Protein AF-A0A6J4JK05-F1 (afdb_monomer_lite)

Secondary structure (DSSP, 8-state):
------------------HHHHHHTTT------STT--------B-HHHHHHHHHHHHHHHHHHHHHHHHHHHGGGHHHHHHHHHHHIIIIIHHHHHHHHHH-TTS-HHHHHHHTTS-HHHHHHHHHHHHHHHHHHHHHHHHHHHHHHHHHHHS-TTS-GGGTT-HHHHHHHHHHHHHHHHHH-HHHHHHHHHHHHHHHHHHHHHHHHHHHHHHHH-THHHHHHHHHHHHH-S-HHHHHHHHHHHHHHHHGGGTTHHHHHHTGGGB----

Radius of gyration: 25.94 Å; chains: 1; bounding box: 71×39×97 Å

Sequence (270 aa):
MAQSNVSPQGALRRRAVSPFKRWLLEGHIQEPEGPFEKETTHHSHSWWQVMCLTGVDYFSTLGYQPGIAALAAGALSPVATLVLVLLTLFGALPMYKRVARASPHGDGSISMLEHLLKWWQGKLFVLCLIGFAATGFIITITLSAADATAHIVENPFAPHFLHGKEVAVTLVLVALLGAVFLKGFGEAIGIAVVLVALYIGLNLVVVGVGFAEIAQNPSVLSDWKSALFRSHANPFLMIGAALLVFPRLALGLSGFETGVVVMPLVKGGP

Foldseek 3Di:
DDDDDDDDDDDPPPPPDPPVNCLVCVPDPPDDPDDDDPPDDPPQDAPVLLCLLLCLLVLVLVVCLLVLLCVLPNLLSVVLVVLVVCCCVVPVVVVLVVQCVVCVQLPAPLVVVLVVDDDVVSVVVSVVVVVVVVVLVVCSLQVVLLVVLCCQQPDPPHDVVSHPVSVVSSVVVSVVLVVQVSVDPVSSSVVSNVVSVVSVVVVVVVVVVVVVVCVVPVVVVVVSVVVVCVVPVDPVVSVVSSVVSVVSSCVSVSSPRVSSNCVNSHDDDD

Organism: NCBI:txid157466

pLDDT: mean 71.78, std 17.13, range [32.47, 95.31]

Structure (mmCIF, N/CA/C/O backbone):
data_AF-A0A6J4JK05-F1
#
_entry.id   AF-A0A6J4JK05-F1
#
loop_
_atom_site.group_PDB
_atom_site.id
_atom_site.type_symbol
_atom_site.label_atom_id
_atom_site.label_alt_id
_atom_site.label_comp_id
_atom_site.label_asym_id
_atom_site.label_entity_id
_atom_site.label_seq_id
_atom_site.pdbx_PDB_ins_code
_atom_site.Cartn_x
_atom_site.Cartn_y
_atom_site.Cartn_z
_atom_site.occupancy
_atom_site.B_iso_or_equiv
_atom_site.auth_seq_id
_atom_site.auth_comp_id
_atom_site.auth_asym_id
_atom_site.auth_atom_id
_atom_site.pdbx_PDB_model_num
ATOM 1 N N . MET A 1 1 ? -41.632 -0.799 73.631 1.00 40.50 1 MET A N 1
ATOM 2 C CA . MET A 1 1 ? -41.109 -1.852 72.732 1.00 40.50 1 MET A CA 1
ATOM 3 C C . MET A 1 1 ? -41.816 -1.681 71.397 1.00 40.50 1 MET A C 1
ATOM 5 O O . MET A 1 1 ? -43.015 -1.875 71.337 1.00 40.50 1 MET A O 1
ATOM 9 N N . ALA A 1 2 ? -41.222 -0.889 70.509 1.00 36.97 2 ALA A N 1
ATOM 10 C CA . ALA A 1 2 ? -40.407 -1.350 69.378 1.00 36.97 2 ALA A CA 1
ATOM 11 C C . ALA A 1 2 ? -41.276 -1.844 68.204 1.00 36.97 2 ALA A C 1
ATOM 13 O O . ALA A 1 2 ? -41.868 -2.915 68.238 1.00 36.97 2 ALA A O 1
ATOM 14 N N . GLN A 1 3 ? -41.344 -0.964 67.204 1.00 33.53 3 GLN A N 1
ATOM 15 C CA . GLN A 1 3 ? -41.976 -1.084 65.895 1.00 33.53 3 GLN A CA 1
ATOM 16 C C . GLN A 1 3 ? -41.366 -2.236 65.080 1.00 33.53 3 GLN A C 1
ATOM 18 O O . GLN A 1 3 ? -40.165 -2.476 65.167 1.00 33.53 3 GLN A O 1
ATOM 23 N N . SER A 1 4 ? -42.140 -2.846 64.180 1.00 35.09 4 SER A N 1
ATOM 24 C CA . SER A 1 4 ? -41.570 -3.309 62.909 1.00 35.09 4 SER A CA 1
ATOM 25 C C . SER A 1 4 ? -42.547 -3.043 61.766 1.00 35.09 4 SER A C 1
ATOM 27 O O . SER A 1 4 ? -43.575 -3.690 61.597 1.00 35.09 4 SER A O 1
ATOM 29 N N . ASN A 1 5 ? -42.206 -1.985 61.033 1.00 34.50 5 ASN A N 1
ATOM 30 C CA . ASN A 1 5 ? -42.750 -1.607 59.742 1.00 34.50 5 ASN A CA 1
ATOM 31 C C . ASN A 1 5 ? -42.404 -2.683 58.708 1.00 34.50 5 ASN A C 1
ATOM 33 O O . ASN A 1 5 ? -41.240 -3.062 58.590 1.00 34.50 5 ASN A O 1
ATOM 37 N N . VAL A 1 6 ? -43.377 -3.087 57.896 1.00 40.53 6 VAL A N 1
ATOM 38 C CA . VAL A 1 6 ? -43.109 -3.733 56.608 1.00 40.53 6 VAL A CA 1
ATOM 39 C C . VAL A 1 6 ? -43.648 -2.806 55.525 1.00 40.53 6 VAL A C 1
ATOM 41 O O . VAL A 1 6 ? -44.850 -2.727 55.288 1.00 40.53 6 VAL A O 1
ATOM 44 N N . SER A 1 7 ? -42.741 -2.051 54.915 1.00 39.44 7 SER A N 1
ATOM 45 C CA . SER A 1 7 ? -42.953 -1.262 53.700 1.00 39.44 7 SER A CA 1
ATOM 46 C C . SER A 1 7 ? -42.201 -1.918 52.521 1.00 39.44 7 SER A C 1
ATOM 48 O O . SER A 1 7 ? -41.368 -2.801 52.731 1.00 39.44 7 SER A O 1
ATOM 50 N N . PRO A 1 8 ? -42.583 -1.605 51.270 1.00 44.94 8 PRO A N 1
ATOM 51 C CA . PRO A 1 8 ? -42.754 -2.599 50.213 1.00 44.94 8 PRO A CA 1
ATOM 52 C C . PRO A 1 8 ? -41.489 -2.879 49.397 1.00 44.94 8 PRO A C 1
ATOM 54 O O . PRO A 1 8 ? -40.596 -2.043 49.270 1.00 44.94 8 PRO A O 1
ATOM 57 N N . GLN A 1 9 ? -41.462 -4.066 48.787 1.00 37.94 9 GLN A N 1
ATOM 58 C CA . GLN A 1 9 ? -40.442 -4.508 47.840 1.00 37.94 9 GLN A CA 1
ATOM 59 C C . GLN A 1 9 ? -40.276 -3.488 46.702 1.00 37.94 9 GLN A C 1
ATOM 61 O O . GLN A 1 9 ? -41.155 -3.314 45.857 1.00 37.94 9 GLN A O 1
ATOM 66 N N . GLY A 1 10 ? -39.124 -2.816 46.683 1.00 32.81 10 GLY A N 1
ATOM 67 C CA . GLY A 1 10 ? -38.696 -1.965 45.583 1.00 32.81 10 GLY A CA 1
ATOM 68 C C . GLY A 1 10 ? -38.418 -2.811 44.347 1.00 32.81 10 GLY A C 1
ATOM 69 O O . GLY A 1 10 ? -37.348 -3.401 44.213 1.00 32.81 10 GLY A O 1
ATOM 70 N N . ALA A 1 11 ? -39.377 -2.861 43.426 1.00 37.28 11 ALA A N 1
ATOM 71 C CA . ALA A 1 11 ? -39.135 -3.329 42.073 1.00 37.28 11 ALA A CA 1
ATOM 72 C C . ALA A 1 11 ? -38.073 -2.421 41.431 1.00 37.28 11 ALA A C 1
ATOM 74 O O . ALA A 1 11 ? -38.344 -1.265 41.095 1.00 37.28 11 ALA A O 1
ATOM 75 N N . LEU A 1 12 ? -36.853 -2.939 41.271 1.00 40.91 12 LEU A N 1
ATOM 76 C CA . LEU A 1 12 ? -35.809 -2.317 40.465 1.00 40.91 12 LEU A CA 1
ATOM 77 C C . LEU A 1 12 ? -36.338 -2.173 39.032 1.00 40.91 12 LEU A C 1
ATOM 79 O O . LEU A 1 12 ? -36.293 -3.106 38.230 1.00 40.91 12 LEU A O 1
ATOM 83 N N . ARG A 1 13 ? -36.858 -0.985 38.704 1.00 39.09 13 ARG A N 1
ATOM 84 C CA . ARG A 1 13 ? -37.106 -0.553 37.328 1.00 39.09 13 ARG A CA 1
ATOM 85 C C . ARG A 1 13 ? -35.768 -0.588 36.590 1.00 39.09 13 ARG A C 1
ATOM 87 O O . ARG A 1 13 ? -35.019 0.387 36.610 1.00 39.09 13 ARG A O 1
ATOM 94 N N . ARG A 1 14 ? -35.470 -1.700 35.912 1.00 46.44 14 ARG A N 1
ATOM 95 C CA . ARG A 1 14 ? -34.455 -1.733 34.855 1.00 46.44 14 ARG A CA 1
ATOM 96 C C . ARG A 1 14 ? -34.872 -0.677 33.832 1.00 46.44 14 ARG A C 1
ATOM 98 O O . ARG A 1 14 ? -35.877 -0.847 33.147 1.00 46.44 14 ARG A O 1
ATOM 105 N N . ARG A 1 15 ? -34.155 0.451 33.785 1.00 51.19 15 ARG A N 1
ATOM 106 C CA . ARG A 1 15 ? -34.323 1.469 32.741 1.00 51.19 15 ARG A CA 1
ATOM 107 C C . ARG A 1 15 ? -34.171 0.751 31.402 1.00 51.19 15 ARG A C 1
ATOM 109 O O . ARG A 1 15 ? -33.087 0.267 31.092 1.00 51.19 15 ARG A O 1
ATOM 116 N N . ALA A 1 16 ? -35.261 0.646 30.645 1.00 51.84 16 ALA A N 1
ATOM 117 C CA . ALA A 1 16 ? -35.219 0.133 29.287 1.00 51.84 16 ALA A CA 1
ATOM 118 C C . ALA A 1 16 ? -34.338 1.082 28.466 1.00 51.84 16 ALA A C 1
ATOM 120 O O . ALA A 1 16 ? -34.720 2.215 28.174 1.00 51.84 16 ALA A O 1
ATOM 121 N N . VAL A 1 17 ? -33.114 0.647 28.182 1.00 60.25 17 VAL A N 1
ATOM 122 C CA . VAL A 1 17 ? -32.210 1.338 27.265 1.00 60.25 17 VAL A CA 1
ATOM 123 C C . VAL A 1 17 ? -32.889 1.326 25.895 1.00 60.25 17 VAL A C 1
ATOM 125 O O . VAL A 1 17 ? -33.390 0.282 25.474 1.00 60.25 17 VAL A O 1
ATOM 128 N N . SER A 1 18 ? -32.981 2.484 25.231 1.00 67.19 18 SER A N 1
ATOM 129 C CA . SER A 1 18 ? -33.636 2.567 23.920 1.00 67.19 18 SER A CA 1
ATOM 130 C C . SER A 1 18 ? -32.958 1.604 22.937 1.00 67.19 18 SER A C 1
ATOM 132 O O . SER A 1 18 ? -31.742 1.442 23.020 1.00 67.19 18 SER A O 1
ATOM 134 N N . PRO A 1 19 ? -33.693 0.977 22.000 1.00 68.75 19 PRO A N 1
ATOM 135 C CA . PRO A 1 19 ? -33.105 0.036 21.047 1.00 68.75 19 PRO A CA 1
ATOM 136 C C . PRO A 1 19 ? -31.944 0.657 20.264 1.00 68.75 19 PRO A C 1
ATOM 138 O O . PRO A 1 19 ? -30.948 -0.009 20.033 1.00 68.75 19 PRO A O 1
ATOM 141 N N . PHE A 1 20 ? -32.016 1.962 19.980 1.00 64.88 20 PHE A N 1
ATOM 142 C CA . PHE A 1 20 ? -30.919 2.729 19.391 1.00 64.88 20 PHE A CA 1
ATOM 143 C C . PHE A 1 20 ? -29.694 2.849 20.307 1.00 64.88 20 PHE A C 1
ATOM 145 O O . PHE A 1 20 ? -28.580 2.640 19.850 1.00 64.88 20 PHE A O 1
ATOM 152 N N . LYS A 1 21 ? -29.869 3.145 21.606 1.00 61.31 21 LYS A N 1
ATOM 153 C CA . LYS A 1 21 ? -28.744 3.140 22.555 1.00 61.31 21 LYS A CA 1
ATOM 154 C C . LYS A 1 21 ? -28.190 1.739 22.746 1.00 61.31 21 LYS A C 1
ATOM 156 O O . LYS A 1 21 ? -26.989 1.602 22.869 1.00 61.31 21 LYS A O 1
ATOM 161 N N . ARG A 1 22 ? -29.047 0.719 22.778 1.00 64.38 22 ARG A N 1
ATOM 162 C CA . ARG A 1 22 ? -28.637 -0.673 22.948 1.00 64.38 22 ARG A CA 1
ATOM 163 C C . ARG A 1 22 ? -27.788 -1.131 21.769 1.00 64.38 22 ARG A C 1
ATOM 165 O O . ARG A 1 22 ? -26.698 -1.603 22.017 1.00 64.38 22 ARG A O 1
ATOM 172 N N . TRP A 1 23 ? -28.240 -0.847 20.549 1.00 67.00 23 TRP A N 1
ATOM 173 C CA . TRP A 1 23 ? -27.519 -1.074 19.297 1.00 67.00 23 TRP A CA 1
ATOM 174 C C . TRP A 1 23 ? -26.218 -0.258 19.201 1.00 67.00 23 TRP A C 1
ATOM 176 O O . TRP A 1 23 ? -25.178 -0.803 18.855 1.00 67.00 23 TRP A O 1
ATOM 186 N N . LEU A 1 24 ? -26.235 1.024 19.590 1.00 58.06 24 LEU A N 1
ATOM 187 C CA . LEU A 1 24 ? -25.037 1.878 19.614 1.00 58.06 24 LEU A CA 1
ATOM 188 C C . LEU A 1 24 ? -24.012 1.418 20.671 1.00 58.06 24 LEU A C 1
ATOM 190 O O . LEU A 1 24 ? -22.813 1.585 20.483 1.00 58.06 24 LEU A O 1
ATOM 194 N N . LEU A 1 25 ? -24.481 0.844 21.783 1.00 57.12 25 LEU A N 1
ATOM 195 C CA . LEU A 1 25 ? -23.656 0.275 22.854 1.00 57.12 25 LEU A CA 1
ATOM 196 C C . LEU A 1 25 ? -23.289 -1.200 22.621 1.00 57.12 25 LEU A C 1
ATOM 198 O O . LEU A 1 25 ? -22.497 -1.736 23.389 1.00 57.12 25 LEU A O 1
ATOM 202 N N . GLU A 1 26 ? -23.781 -1.844 21.556 1.00 48.28 26 GLU A N 1
ATOM 203 C CA . GLU A 1 26 ? -23.583 -3.276 21.252 1.00 48.28 26 GLU A CA 1
ATOM 204 C C . GLU A 1 26 ? -22.213 -3.595 20.618 1.00 48.28 26 GLU A C 1
ATOM 206 O O . GLU A 1 26 ? -22.026 -4.618 19.966 1.00 48.28 26 GLU A O 1
ATOM 211 N N . GLY A 1 27 ? -21.236 -2.714 20.833 1.00 46.84 27 GLY A N 1
ATOM 212 C CA . GLY A 1 27 ? -19.839 -2.868 20.421 1.00 46.84 27 GLY A CA 1
ATOM 213 C C . GLY A 1 27 ? -18.866 -2.008 21.233 1.00 46.84 27 GLY A C 1
ATOM 214 O O . GLY A 1 27 ? -17.692 -1.918 20.882 1.00 46.84 27 GLY A O 1
ATOM 215 N N . HIS A 1 28 ? -19.335 -1.362 22.310 1.00 39.09 28 HIS A N 1
ATOM 216 C CA . HIS A 1 28 ? -18.459 -0.634 23.219 1.00 39.09 28 HIS A CA 1
ATOM 217 C C . HIS A 1 28 ? -17.729 -1.629 24.123 1.00 39.09 28 HIS A C 1
ATOM 219 O O . HIS A 1 28 ? -18.355 -2.419 24.828 1.00 39.09 28 HIS A O 1
ATOM 225 N N . ILE A 1 29 ? -16.398 -1.562 24.097 1.00 40.03 29 ILE A N 1
ATOM 226 C CA . ILE A 1 29 ? -15.507 -2.210 25.057 1.00 40.03 29 ILE A CA 1
ATOM 227 C C . ILE A 1 29 ? -15.938 -1.721 26.446 1.00 40.03 29 ILE A C 1
ATOM 229 O O . ILE A 1 29 ? -15.732 -0.556 26.782 1.00 40.03 29 ILE A O 1
ATOM 233 N N . GLN A 1 30 ? -16.611 -2.573 27.221 1.00 35.53 30 GLN A N 1
ATOM 234 C CA . GLN A 1 30 ? -16.739 -2.344 28.654 1.00 35.53 30 GLN A CA 1
ATOM 235 C C . GLN A 1 30 ? -15.344 -2.563 29.230 1.00 35.53 30 GLN A C 1
ATOM 237 O O . GLN A 1 30 ? -14.860 -3.693 29.271 1.00 35.53 30 GLN A O 1
ATOM 242 N N . GLU A 1 31 ? -14.668 -1.471 29.589 1.00 36.94 31 GLU A N 1
ATOM 243 C CA . GLU A 1 31 ? -13.493 -1.549 30.452 1.00 36.94 31 GLU A CA 1
ATOM 244 C C . GLU A 1 31 ? -13.896 -2.328 31.715 1.00 36.94 31 GLU A C 1
ATOM 246 O O . GLU A 1 31 ? -14.978 -2.069 32.253 1.00 36.94 31 GLU A O 1
ATOM 251 N N . PRO A 1 32 ? -13.096 -3.307 32.175 1.00 37.91 32 PRO A N 1
ATOM 252 C CA . PRO A 1 32 ? -13.458 -4.091 33.342 1.00 37.91 32 PRO A CA 1
ATOM 253 C C . PRO A 1 32 ? -13.477 -3.189 34.581 1.00 37.91 32 PRO A C 1
ATOM 255 O O . PRO A 1 32 ? -12.442 -2.888 35.177 1.00 37.91 32 PRO A O 1
ATOM 258 N N . GLU A 1 33 ? -14.671 -2.760 34.989 1.00 36.03 33 GLU A N 1
ATOM 259 C CA . GLU A 1 33 ? -14.907 -2.131 36.283 1.00 36.03 33 GLU A CA 1
ATOM 260 C C . GLU A 1 33 ? -14.891 -3.208 37.381 1.00 36.03 33 GLU A C 1
ATOM 262 O O . GLU A 1 33 ? -15.911 -3.648 37.902 1.00 36.03 33 GLU A O 1
ATOM 267 N N . GLY A 1 34 ? -13.684 -3.600 37.791 1.00 35.56 34 GLY A N 1
ATOM 268 C CA . GLY A 1 34 ? -13.430 -4.086 39.144 1.00 35.56 34 GLY A CA 1
ATOM 269 C C . GLY A 1 34 ? -13.064 -5.569 39.315 1.00 35.56 34 GLY A C 1
ATOM 270 O O . GLY A 1 34 ? -13.212 -6.388 38.412 1.00 35.56 34 GLY A O 1
ATOM 271 N N . PRO A 1 35 ? -12.562 -5.942 40.510 1.00 39.66 35 PRO A N 1
ATOM 272 C CA . PRO A 1 35 ? -11.780 -7.169 40.718 1.00 39.66 35 PRO A CA 1
ATOM 273 C C . PRO A 1 35 ? -12.575 -8.488 40.724 1.00 39.66 35 PRO A C 1
ATOM 275 O O . PRO A 1 35 ? -12.003 -9.527 41.044 1.00 39.66 35 PRO A O 1
ATOM 278 N N . PHE A 1 36 ? -13.884 -8.469 40.447 1.00 36.62 36 PHE A N 1
ATOM 279 C CA . PHE A 1 36 ? -14.776 -9.615 40.686 1.00 36.62 36 PHE A CA 1
ATOM 280 C C . PHE A 1 36 ? -15.760 -9.940 39.554 1.00 36.62 36 PHE A C 1
ATOM 282 O O . PHE A 1 36 ? -16.613 -10.813 39.736 1.00 36.62 36 PHE A O 1
ATOM 289 N N . GLU A 1 37 ? -15.657 -9.309 38.386 1.00 32.47 37 GLU A N 1
ATOM 290 C CA . GLU A 1 37 ? -16.525 -9.658 37.260 1.00 32.47 37 GLU A CA 1
ATOM 291 C C . GLU A 1 37 ? -15.878 -10.773 36.426 1.00 32.47 37 GLU A C 1
ATOM 293 O O . GLU A 1 37 ? -14.767 -10.644 35.918 1.00 32.47 37 GLU A O 1
ATOM 298 N N . LYS A 1 38 ? -16.550 -11.930 36.358 1.00 34.88 38 LYS A N 1
ATOM 299 C CA . LYS A 1 38 ? -16.119 -13.067 35.536 1.00 34.88 38 LYS A CA 1
ATOM 300 C C . LYS A 1 38 ? -16.038 -12.607 34.086 1.00 34.88 38 LYS A C 1
ATOM 302 O O . LYS A 1 38 ? -17.051 -12.147 33.569 1.00 34.88 38 LYS A O 1
ATOM 307 N N . GLU A 1 39 ? -14.878 -12.806 33.458 1.00 35.75 39 GLU A N 1
ATOM 308 C CA . GLU A 1 39 ? -14.636 -12.636 32.022 1.00 35.75 39 GLU A CA 1
ATOM 309 C C . GLU A 1 39 ? -15.821 -13.186 31.217 1.00 35.75 39 GLU A C 1
ATOM 311 O O . GLU A 1 39 ? -15.963 -14.394 30.998 1.00 35.75 39 GLU A O 1
ATOM 316 N N . THR A 1 40 ? -16.733 -12.304 30.807 1.00 32.53 40 THR A N 1
ATOM 317 C CA . THR A 1 40 ? -17.767 -12.672 29.853 1.00 32.53 40 THR A CA 1
ATOM 318 C C . THR A 1 40 ? -17.049 -12.966 28.558 1.00 32.53 40 THR A C 1
ATOM 320 O O . THR A 1 40 ? -16.315 -12.132 28.037 1.00 32.53 40 THR A O 1
ATOM 323 N N . THR A 1 41 ? -17.236 -14.190 28.089 1.00 35.62 41 THR A N 1
ATOM 324 C CA . THR A 1 41 ? -16.616 -14.775 26.911 1.00 35.62 41 THR A CA 1
ATOM 325 C C . THR A 1 41 ? -16.774 -13.812 25.738 1.00 35.62 41 THR A C 1
ATOM 327 O O . THR A 1 41 ? -17.842 -13.735 25.131 1.00 35.62 41 THR A O 1
ATOM 330 N N . HIS A 1 42 ? -15.728 -13.033 25.451 1.00 40.84 42 HIS A N 1
ATOM 331 C CA . HIS A 1 42 ? -15.688 -12.192 24.267 1.00 40.84 42 HIS A CA 1
ATOM 332 C C . HIS A 1 42 ? -15.986 -13.081 23.057 1.00 40.84 42 HIS A C 1
ATOM 334 O O . HIS A 1 42 ? -15.488 -14.208 22.970 1.00 40.84 42 HIS A O 1
ATOM 340 N N . HIS A 1 43 ? -16.801 -12.598 22.120 1.00 43.25 43 HIS A N 1
ATOM 341 C CA . HIS A 1 43 ? -16.935 -13.230 20.814 1.00 43.25 43 HIS A CA 1
ATOM 342 C C . HIS A 1 43 ? -15.580 -13.133 20.102 1.00 43.25 43 HIS A C 1
ATOM 344 O O . HIS A 1 43 ? -15.308 -12.193 19.362 1.00 43.25 43 HIS A O 1
ATOM 350 N N . SER A 1 44 ? -14.687 -14.080 20.384 1.00 49.06 44 SER A N 1
ATOM 351 C CA . SER A 1 44 ? -13.379 -14.149 19.754 1.00 49.06 44 SER A CA 1
ATOM 352 C C . SER A 1 44 ? -13.579 -14.475 18.282 1.00 49.06 44 SER A C 1
ATOM 354 O O . SER A 1 44 ? -14.052 -15.564 17.936 1.00 49.06 44 SER A O 1
ATOM 356 N N . HIS A 1 45 ? -13.219 -13.535 17.417 1.00 56.12 45 HIS A N 1
ATOM 357 C CA . HIS A 1 45 ? -13.220 -13.763 15.983 1.00 56.12 45 HIS A CA 1
ATOM 358 C C . HIS A 1 45 ? -12.007 -14.615 15.599 1.00 56.12 45 HIS A C 1
ATOM 360 O O . HIS A 1 45 ? -10.957 -14.611 16.249 1.00 56.12 45 HIS A O 1
ATOM 366 N N . SER A 1 46 ? -12.168 -15.414 14.550 1.00 63.41 46 SER A N 1
ATOM 367 C CA . SER A 1 46 ? -11.075 -16.241 14.043 1.00 63.41 46 SER A CA 1
ATOM 368 C C . SER A 1 46 ? -9.954 -15.370 13.463 1.00 63.41 46 SER A C 1
ATOM 370 O O . SER A 1 46 ? -10.216 -14.324 12.868 1.00 63.41 46 SER A O 1
ATOM 372 N N . TRP A 1 47 ? -8.696 -15.797 13.617 1.00 65.81 47 TRP A N 1
ATOM 373 C CA . TRP A 1 47 ? -7.522 -15.021 13.189 1.00 65.81 47 TRP A CA 1
ATOM 374 C C . TRP A 1 47 ? -7.596 -14.583 11.721 1.00 65.81 47 TRP A C 1
ATOM 376 O O . TRP A 1 47 ? -7.281 -13.441 11.408 1.00 65.81 47 TRP A O 1
ATOM 386 N N . TRP A 1 48 ? -8.080 -15.449 10.827 1.00 63.75 48 TRP A N 1
ATOM 387 C CA . TRP A 1 48 ? -8.220 -15.115 9.409 1.00 63.75 48 TRP A CA 1
ATOM 388 C C . TRP A 1 48 ? -9.271 -14.028 9.152 1.00 63.75 48 TRP A C 1
ATOM 390 O O . TRP A 1 48 ? -9.082 -13.220 8.255 1.00 63.75 48 TRP A O 1
ATOM 400 N N . GLN A 1 49 ? -10.348 -13.951 9.943 1.00 62.97 49 GLN A N 1
ATOM 401 C CA . GLN A 1 49 ? -11.347 -12.881 9.824 1.00 62.97 49 GLN A CA 1
ATOM 402 C C . GLN A 1 49 ? -10.771 -11.532 10.251 1.00 62.97 49 GLN A C 1
ATOM 404 O O . GLN A 1 49 ? -10.966 -10.537 9.555 1.00 62.97 49 GLN A O 1
ATOM 409 N N . VAL A 1 50 ? -10.027 -11.514 11.361 1.00 64.75 50 VAL A N 1
ATOM 410 C CA . VAL A 1 50 ? -9.343 -10.305 11.837 1.00 64.75 50 VAL A CA 1
ATOM 411 C C . VAL A 1 50 ? -8.282 -9.881 10.825 1.00 64.75 50 VAL A C 1
ATOM 413 O O . VAL A 1 50 ? -8.260 -8.721 10.437 1.00 64.75 50 VAL A O 1
ATOM 416 N N . MET A 1 51 ? -7.487 -10.823 10.312 1.00 68.06 51 MET A N 1
ATOM 417 C CA . MET A 1 51 ? -6.498 -10.572 9.262 1.00 68.06 51 MET A CA 1
ATOM 418 C C . MET A 1 51 ? -7.108 -10.134 7.935 1.00 68.06 51 MET A C 1
ATOM 420 O O . MET A 1 51 ? -6.472 -9.375 7.223 1.00 68.06 51 MET A O 1
ATOM 424 N N . CYS A 1 52 ? -8.302 -10.591 7.557 1.00 65.19 52 CYS A N 1
ATOM 425 C CA . CYS A 1 52 ? -8.971 -10.077 6.364 1.00 65.19 52 CYS A CA 1
ATOM 426 C C . CYS A 1 52 ? -9.449 -8.644 6.586 1.00 65.19 52 CYS A C 1
ATOM 428 O O . CYS A 1 52 ? -9.261 -7.821 5.702 1.00 65.19 52 CYS A O 1
ATOM 430 N N . LEU A 1 53 ? -10.016 -8.327 7.754 1.00 67.00 53 LEU A N 1
ATOM 431 C CA . LEU A 1 53 ? -10.472 -6.973 8.068 1.00 67.00 53 LEU A CA 1
ATOM 432 C C . LEU A 1 53 ? -9.303 -5.979 8.135 1.00 67.00 53 LEU A C 1
ATOM 434 O O . LEU A 1 53 ? -9.361 -4.916 7.528 1.00 67.00 53 LEU A O 1
ATOM 438 N N . THR A 1 54 ? -8.230 -6.334 8.837 1.00 64.31 54 THR A N 1
ATOM 439 C CA . THR A 1 54 ? -7.027 -5.497 8.978 1.00 64.31 54 THR A CA 1
ATOM 440 C C . THR A 1 54 ? -6.159 -5.552 7.729 1.00 64.31 54 THR A C 1
ATOM 442 O O . THR A 1 54 ? -5.492 -4.586 7.372 1.00 64.31 54 THR A O 1
ATOM 445 N N . GLY A 1 55 ? -6.221 -6.671 7.018 1.00 64.38 55 GLY A N 1
ATOM 446 C CA . GLY A 1 55 ? -5.564 -6.885 5.745 1.00 64.38 55 GLY A CA 1
ATOM 447 C C . GLY A 1 55 ? -6.180 -6.087 4.610 1.00 64.38 55 GLY A C 1
ATOM 448 O O . GLY A 1 55 ? -5.462 -5.859 3.655 1.00 64.38 55 GLY A O 1
ATOM 449 N N . VAL A 1 56 ? -7.431 -5.604 4.679 1.00 71.06 56 VAL A N 1
ATOM 450 C CA . VAL A 1 56 ? -7.963 -4.681 3.649 1.00 71.06 56 VAL A CA 1
ATOM 451 C C . VAL A 1 56 ? -7.027 -3.484 3.473 1.00 71.06 56 VAL A C 1
ATOM 453 O O . VAL A 1 56 ? -6.654 -3.163 2.347 1.00 71.06 56 VAL A O 1
ATOM 456 N N . ASP A 1 57 ? -6.614 -2.870 4.583 1.00 71.88 57 ASP A N 1
ATOM 457 C CA . ASP A 1 57 ? -5.730 -1.700 4.581 1.00 71.88 57 ASP A CA 1
ATOM 458 C C . ASP A 1 57 ? -4.308 -2.051 4.121 1.00 71.88 57 ASP A C 1
ATOM 460 O O . ASP A 1 57 ? -3.637 -1.263 3.467 1.00 71.88 57 ASP A O 1
ATOM 464 N N . TYR A 1 58 ? -3.851 -3.272 4.400 1.00 70.56 58 TYR A N 1
ATOM 465 C CA . TYR A 1 58 ? -2.530 -3.719 3.971 1.00 70.56 58 TYR A CA 1
ATOM 466 C C . TYR A 1 58 ? -2.495 -4.171 2.505 1.00 70.56 58 TYR A C 1
ATOM 468 O O . TYR A 1 58 ? -1.569 -3.850 1.770 1.00 70.56 58 TYR A O 1
ATOM 476 N N . PHE A 1 59 ? -3.493 -4.920 2.045 1.00 73.44 59 PHE A N 1
ATOM 477 C CA . PHE A 1 59 ? -3.559 -5.439 0.682 1.00 73.44 59 PHE A CA 1
ATOM 478 C C . PHE A 1 59 ? -3.879 -4.333 -0.324 1.00 73.44 59 PHE A C 1
ATOM 480 O O . PHE A 1 59 ? -3.398 -4.407 -1.455 1.00 73.44 59 PHE A O 1
ATOM 487 N N . SER A 1 60 ? -4.609 -3.286 0.071 1.00 70.88 60 SER A N 1
ATOM 488 C CA . SER A 1 60 ? -4.845 -2.115 -0.785 1.00 70.88 60 SER A CA 1
ATOM 489 C C . SER A 1 60 ? -3.534 -1.456 -1.237 1.00 70.88 60 SER A C 1
ATOM 491 O O . SER A 1 60 ? -3.445 -0.991 -2.371 1.00 70.88 60 SER A O 1
ATOM 493 N N . THR A 1 61 ? -2.476 -1.523 -0.417 1.00 72.75 61 THR A N 1
ATOM 494 C CA . THR A 1 61 ? -1.135 -1.015 -0.759 1.00 72.75 61 THR A CA 1
ATOM 495 C C . THR A 1 61 ? -0.555 -1.662 -2.017 1.00 72.75 61 THR A C 1
ATOM 497 O O . THR A 1 61 ? 0.137 -0.995 -2.785 1.00 72.75 61 THR A O 1
ATOM 500 N N . LEU A 1 62 ? -0.905 -2.924 -2.308 1.00 75.62 62 LEU A N 1
ATOM 501 C CA . LEU A 1 62 ? -0.474 -3.619 -3.526 1.00 75.62 62 LEU A CA 1
ATOM 502 C C . LEU A 1 62 ? -0.987 -2.940 -4.804 1.00 75.62 62 LEU A C 1
ATOM 504 O O . LEU A 1 62 ? -0.372 -3.106 -5.854 1.00 75.62 62 LEU A O 1
ATOM 508 N N . GLY A 1 63 ? -2.077 -2.173 -4.718 1.00 72.44 63 GLY A N 1
ATOM 509 C CA . GLY A 1 63 ? -2.712 -1.531 -5.867 1.00 72.44 63 GLY A CA 1
ATOM 510 C C . GLY A 1 63 ? -1.946 -0.301 -6.340 1.00 72.44 63 GLY A C 1
ATOM 511 O O . GLY A 1 63 ? -1.800 -0.091 -7.540 1.00 72.44 63 GLY A O 1
ATOM 512 N N . TYR A 1 64 ? -1.384 0.472 -5.407 1.00 72.69 64 TYR A N 1
ATOM 513 C CA . TYR A 1 64 ? -0.711 1.733 -5.723 1.00 72.69 64 TYR A CA 1
ATOM 514 C C . TYR A 1 64 ? 0.811 1.687 -5.530 1.00 72.69 64 TYR A C 1
ATOM 516 O O . TYR A 1 64 ? 1.542 2.381 -6.239 1.00 72.69 64 TYR A O 1
ATOM 524 N N . GLN A 1 65 ? 1.336 0.868 -4.612 1.00 77.44 65 GLN A N 1
ATOM 525 C CA . GLN A 1 65 ? 2.763 0.853 -4.275 1.00 77.44 65 GLN A CA 1
ATOM 526 C C . GLN A 1 65 ? 3.671 0.475 -5.461 1.00 77.44 65 GLN A C 1
ATOM 528 O O . GLN A 1 65 ? 4.685 1.156 -5.642 1.00 77.44 65 GLN A O 1
ATOM 533 N N . PRO A 1 66 ? 3.347 -0.523 -6.312 1.00 80.38 66 PRO A N 1
ATOM 534 C CA . PRO A 1 66 ? 4.133 -0.798 -7.516 1.00 80.38 66 PRO A CA 1
ATOM 535 C C . PRO A 1 66 ? 4.162 0.395 -8.481 1.00 80.38 66 PRO A C 1
ATOM 537 O O . PRO A 1 66 ? 5.216 0.708 -9.034 1.00 80.38 66 PRO A O 1
ATOM 540 N N . GLY A 1 67 ? 3.035 1.101 -8.628 1.00 79.81 67 GLY A N 1
ATOM 541 C CA . GLY A 1 67 ? 2.923 2.310 -9.445 1.00 79.81 67 GLY A CA 1
ATOM 542 C C . GLY A 1 67 ? 3.775 3.458 -8.905 1.00 79.81 67 GLY A C 1
ATOM 543 O O . GLY A 1 67 ? 4.588 4.020 -9.638 1.00 79.81 67 GLY A O 1
ATOM 544 N N . ILE A 1 68 ? 3.679 3.752 -7.604 1.00 76.56 68 ILE A N 1
ATOM 545 C CA . ILE A 1 68 ? 4.525 4.754 -6.936 1.00 76.56 68 ILE A CA 1
ATOM 546 C C . ILE A 1 68 ? 6.003 4.387 -7.083 1.00 76.56 68 ILE A C 1
ATOM 548 O O . ILE A 1 68 ? 6.826 5.254 -7.373 1.00 76.56 68 ILE A O 1
ATOM 552 N N . ALA A 1 69 ? 6.356 3.110 -6.928 1.00 80.94 69 ALA A N 1
ATOM 553 C CA . ALA A 1 69 ? 7.731 2.661 -7.073 1.00 80.94 69 ALA A CA 1
ATOM 554 C C . ALA A 1 69 ? 8.245 2.833 -8.504 1.00 80.94 69 ALA A C 1
ATOM 556 O O . ALA A 1 69 ? 9.367 3.304 -8.689 1.00 80.94 69 ALA A O 1
ATOM 557 N N . ALA A 1 70 ? 7.440 2.495 -9.509 1.00 82.06 70 ALA A N 1
ATOM 558 C CA . ALA A 1 70 ? 7.788 2.698 -10.909 1.00 82.06 70 ALA A CA 1
ATOM 559 C C . ALA A 1 70 ? 7.950 4.190 -11.242 1.00 82.06 70 ALA A C 1
ATOM 561 O O . ALA A 1 70 ? 8.935 4.568 -11.872 1.00 82.06 70 ALA A O 1
ATOM 562 N N . LEU A 1 71 ? 7.052 5.053 -10.761 1.00 80.88 71 LEU A N 1
ATOM 563 C CA . LEU A 1 71 ? 7.122 6.501 -10.983 1.00 80.88 71 LEU A CA 1
ATOM 564 C C . LEU A 1 71 ? 8.304 7.156 -10.256 1.00 80.88 71 LEU A C 1
ATOM 566 O O . LEU A 1 71 ? 8.947 8.051 -10.799 1.00 80.88 71 LEU A O 1
ATOM 570 N N . ALA A 1 72 ? 8.607 6.719 -9.033 1.00 78.38 72 ALA A N 1
ATOM 571 C CA . ALA A 1 72 ? 9.648 7.327 -8.210 1.00 78.38 72 ALA A CA 1
ATOM 572 C C . ALA A 1 72 ? 11.060 6.811 -8.526 1.00 78.38 72 ALA A C 1
ATOM 574 O O . ALA A 1 72 ? 12.022 7.564 -8.378 1.00 78.38 72 ALA A O 1
ATOM 575 N N . ALA A 1 73 ? 11.196 5.542 -8.924 1.00 80.06 73 ALA A N 1
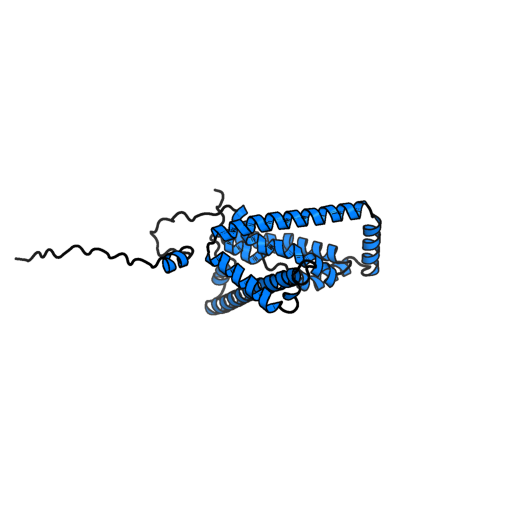ATOM 576 C CA . ALA A 1 73 ? 12.487 4.869 -9.087 1.00 80.06 73 ALA A CA 1
ATOM 577 C C . ALA A 1 73 ? 12.736 4.326 -10.509 1.00 80.06 73 ALA A C 1
ATOM 579 O O . ALA A 1 73 ? 13.860 3.925 -10.821 1.00 80.06 73 ALA A O 1
ATOM 580 N N . GLY A 1 74 ? 11.732 4.303 -11.391 1.00 85.12 74 GLY A N 1
ATOM 581 C CA . GLY A 1 74 ? 11.867 3.812 -12.764 1.00 85.12 74 GLY A CA 1
ATOM 582 C C . GLY A 1 74 ? 12.430 2.391 -12.814 1.00 85.12 74 GLY A C 1
ATOM 583 O O . GLY A 1 74 ? 11.957 1.494 -12.118 1.00 85.12 74 GLY A O 1
ATOM 584 N N . ALA A 1 75 ? 13.504 2.191 -13.585 1.00 83.94 75 ALA A N 1
ATOM 585 C CA . ALA A 1 75 ? 14.191 0.898 -13.688 1.00 83.94 75 ALA A CA 1
ATOM 586 C C . ALA A 1 75 ? 14.729 0.368 -12.340 1.00 83.94 75 ALA A C 1
ATOM 588 O O . ALA A 1 75 ? 14.884 -0.843 -12.185 1.00 83.94 75 ALA A O 1
ATOM 589 N N . LEU A 1 76 ? 14.983 1.243 -11.356 1.00 85.38 76 LEU A N 1
ATOM 590 C CA . LEU A 1 76 ? 15.439 0.867 -10.012 1.00 85.38 76 LEU A CA 1
ATOM 591 C C . LEU A 1 76 ? 14.297 0.315 -9.136 1.00 85.38 76 LEU A C 1
ATOM 593 O O . LEU A 1 76 ? 14.571 -0.285 -8.099 1.00 85.38 76 LEU A O 1
ATOM 597 N N . SER A 1 77 ? 13.033 0.472 -9.544 1.00 85.44 77 SER A N 1
ATOM 598 C CA . SER A 1 77 ? 11.848 0.092 -8.762 1.00 85.44 77 SER A CA 1
ATOM 599 C C . SER A 1 77 ? 11.914 -1.324 -8.161 1.00 85.44 77 SER A C 1
ATOM 601 O O . SER A 1 77 ? 11.766 -1.428 -6.942 1.00 85.44 77 SER A O 1
ATOM 603 N N . PRO A 1 78 ? 12.238 -2.403 -8.908 1.00 86.75 78 PRO A N 1
ATOM 604 C CA . PRO A 1 78 ? 12.307 -3.745 -8.323 1.00 86.75 78 PRO A CA 1
ATOM 605 C C . PRO A 1 78 ? 13.367 -3.872 -7.221 1.00 86.75 78 PRO A C 1
ATOM 607 O O . PRO A 1 78 ? 13.140 -4.526 -6.205 1.00 86.75 78 PRO A O 1
ATOM 610 N N . VAL A 1 79 ? 14.517 -3.210 -7.393 1.00 84.81 79 VAL A N 1
ATOM 611 C CA . VAL A 1 79 ? 15.608 -3.211 -6.407 1.00 84.81 79 VAL A CA 1
ATOM 612 C C . VAL A 1 79 ? 15.204 -2.416 -5.167 1.00 84.81 79 VAL A C 1
ATOM 614 O O . VAL A 1 79 ? 15.418 -2.877 -4.049 1.00 84.81 79 VAL A O 1
ATOM 617 N N . ALA A 1 80 ? 14.582 -1.249 -5.347 1.00 83.38 80 ALA A N 1
ATOM 618 C CA . ALA A 1 80 ? 14.119 -0.415 -4.243 1.00 83.38 80 ALA A CA 1
ATOM 619 C C . ALA A 1 80 ? 13.034 -1.116 -3.410 1.00 83.38 80 ALA A C 1
ATOM 621 O O . ALA A 1 80 ? 13.104 -1.114 -2.181 1.00 83.38 80 ALA A O 1
ATOM 622 N N . THR A 1 81 ? 12.088 -1.791 -4.066 1.00 85.62 81 THR A N 1
ATOM 623 C CA . THR A 1 81 ? 11.065 -2.604 -3.397 1.00 85.62 81 THR A CA 1
ATOM 624 C C . THR A 1 81 ? 11.686 -3.785 -2.653 1.00 85.62 81 THR A C 1
ATOM 626 O O . THR A 1 81 ? 11.274 -4.089 -1.537 1.00 85.62 81 THR A O 1
ATOM 629 N N . LEU A 1 82 ? 12.720 -4.426 -3.204 1.00 86.31 82 LEU A N 1
ATOM 630 C CA . LEU A 1 82 ? 13.424 -5.508 -2.514 1.00 86.31 82 LEU A CA 1
ATOM 631 C C . LEU A 1 82 ? 14.151 -5.004 -1.259 1.00 86.31 82 LEU A C 1
ATOM 633 O O . LEU A 1 82 ? 14.048 -5.628 -0.206 1.00 86.31 82 LEU A O 1
ATOM 637 N N . VAL A 1 83 ? 14.829 -3.853 -1.332 1.00 84.06 83 VAL A N 1
ATOM 638 C CA . VAL A 1 83 ? 15.446 -3.207 -0.158 1.00 84.06 83 VAL A CA 1
ATOM 639 C C . VAL A 1 83 ? 14.393 -2.886 0.904 1.00 84.06 83 VAL A C 1
ATOM 641 O O . VAL A 1 83 ? 14.618 -3.166 2.080 1.00 84.06 83 VAL A O 1
ATOM 644 N N . LEU A 1 84 ? 13.232 -2.363 0.502 1.00 82.25 84 LEU A N 1
ATOM 645 C CA . LEU A 1 84 ? 12.105 -2.106 1.400 1.00 82.25 84 LEU A CA 1
ATOM 646 C C . LEU A 1 84 ? 11.652 -3.386 2.114 1.00 82.25 84 LEU A C 1
ATOM 648 O O . LEU A 1 84 ? 11.575 -3.402 3.338 1.00 82.25 84 LEU A O 1
ATOM 652 N N . VAL A 1 85 ? 11.432 -4.475 1.371 1.00 86.31 85 VAL A N 1
ATOM 653 C CA . VAL A 1 85 ? 11.052 -5.781 1.933 1.00 86.31 85 VAL A CA 1
ATOM 654 C C . VAL A 1 85 ? 12.101 -6.281 2.928 1.00 86.31 85 VAL A C 1
ATOM 656 O O . VAL A 1 85 ? 11.744 -6.729 4.017 1.00 86.31 85 VAL A O 1
ATOM 659 N N . LEU A 1 86 ? 13.393 -6.170 2.604 1.00 86.56 86 LEU A N 1
ATOM 660 C CA . LEU A 1 86 ? 14.472 -6.555 3.517 1.00 86.56 86 LEU A CA 1
ATOM 661 C C . LEU A 1 86 ? 14.462 -5.707 4.796 1.00 86.56 86 LEU A C 1
ATOM 663 O O . LEU A 1 86 ? 14.550 -6.261 5.890 1.00 86.56 86 LEU A O 1
ATOM 667 N N . LEU A 1 87 ? 14.308 -4.385 4.695 1.00 84.50 87 LEU A N 1
ATOM 668 C CA . LEU A 1 87 ? 14.213 -3.503 5.863 1.00 84.50 87 LEU A CA 1
ATOM 669 C C . LEU A 1 87 ? 12.992 -3.833 6.730 1.00 84.50 87 LEU A C 1
ATOM 671 O O . LEU A 1 87 ? 13.090 -3.842 7.958 1.00 84.50 87 LEU A O 1
ATOM 675 N N . THR A 1 88 ? 11.856 -4.169 6.125 1.00 83.44 88 THR A N 1
ATOM 676 C CA . THR A 1 88 ? 10.663 -4.595 6.862 1.00 83.44 88 THR A CA 1
ATOM 677 C C . THR A 1 88 ? 10.885 -5.940 7.559 1.00 83.44 88 THR A C 1
ATOM 679 O O . THR A 1 88 ? 10.563 -6.077 8.738 1.00 83.44 88 THR A O 1
ATOM 682 N N . LEU A 1 89 ? 11.481 -6.927 6.885 1.00 85.44 89 LEU A N 1
ATOM 683 C CA . LEU A 1 89 ? 11.722 -8.261 7.446 1.00 85.44 89 LEU A CA 1
ATOM 684 C C . LEU A 1 89 ? 12.809 -8.283 8.529 1.00 85.44 89 LEU A C 1
ATOM 686 O O . LEU A 1 89 ? 12.672 -9.012 9.510 1.00 85.44 89 LEU A O 1
ATOM 690 N N . PHE A 1 90 ? 13.883 -7.511 8.365 1.00 87.06 90 PHE A N 1
ATOM 691 C CA . PHE A 1 90 ? 15.041 -7.534 9.266 1.00 87.06 90 PHE A CA 1
ATOM 692 C C . PHE A 1 90 ? 15.084 -6.370 10.258 1.00 87.06 90 PHE A C 1
ATOM 694 O O . PHE A 1 90 ? 15.758 -6.475 11.278 1.00 87.06 90 PHE A O 1
ATOM 701 N N . GLY A 1 91 ? 14.366 -5.278 9.999 1.00 83.75 91 GLY A N 1
ATOM 702 C CA . GLY A 1 91 ? 14.243 -4.139 10.909 1.00 83.75 91 GLY A CA 1
ATOM 703 C C . GLY A 1 91 ? 12.918 -4.155 11.663 1.00 83.75 91 GLY A C 1
ATOM 704 O O . GLY A 1 91 ? 12.890 -4.300 12.885 1.00 83.75 91 GLY A O 1
ATOM 705 N N . ALA A 1 92 ? 11.808 -4.042 10.931 1.00 81.94 92 ALA A N 1
ATOM 706 C CA . ALA A 1 92 ? 10.489 -3.862 11.537 1.00 81.94 92 ALA A CA 1
ATOM 707 C C . ALA A 1 92 ? 9.962 -5.139 12.215 1.00 81.94 92 ALA A C 1
ATOM 709 O O . ALA A 1 92 ? 9.604 -5.116 13.391 1.00 81.94 92 ALA A O 1
ATOM 710 N N . LEU A 1 93 ? 9.955 -6.281 11.521 1.00 83.00 93 LEU A N 1
ATOM 711 C CA . LEU A 1 93 ? 9.432 -7.550 12.040 1.00 83.00 93 LEU A CA 1
ATOM 712 C C . LEU A 1 93 ? 10.068 -8.004 13.372 1.00 83.00 93 LEU A C 1
ATOM 714 O O . LEU A 1 93 ? 9.313 -8.397 14.266 1.00 83.00 93 LEU A O 1
ATOM 718 N N . PRO A 1 94 ? 11.404 -7.991 13.572 1.00 85.19 94 PRO A N 1
ATOM 719 C CA . PRO A 1 94 ? 11.972 -8.375 14.864 1.00 85.19 94 PRO A CA 1
ATOM 720 C C . PRO A 1 94 ? 11.599 -7.393 15.979 1.00 85.19 94 PRO A C 1
ATOM 722 O O . PRO A 1 94 ? 11.381 -7.830 17.111 1.00 85.19 94 PRO A O 1
ATOM 725 N N . MET A 1 95 ? 11.464 -6.099 15.666 1.00 79.00 95 MET A N 1
ATOM 726 C CA . MET A 1 95 ? 10.975 -5.103 16.618 1.00 79.00 95 MET A CA 1
ATOM 727 C C . MET A 1 95 ? 9.526 -5.400 17.020 1.00 79.00 95 MET A C 1
ATOM 729 O O . MET A 1 95 ? 9.239 -5.523 18.209 1.00 79.00 95 MET A O 1
ATOM 733 N N . TYR A 1 96 ? 8.638 -5.633 16.049 1.00 75.50 96 TYR A N 1
ATOM 734 C CA . TYR A 1 96 ? 7.242 -6.003 16.303 1.00 75.50 96 TYR A CA 1
ATOM 735 C C . TYR A 1 96 ? 7.121 -7.286 17.126 1.00 75.50 96 TYR A C 1
ATOM 737 O O . TYR A 1 96 ? 6.372 -7.320 18.098 1.00 75.50 96 TYR A O 1
ATOM 745 N N . LYS A 1 97 ? 7.914 -8.322 16.819 1.00 78.44 97 LYS A N 1
ATOM 746 C CA . LYS A 1 97 ? 7.965 -9.556 17.624 1.00 78.44 97 LYS A CA 1
ATOM 747 C C . LYS A 1 97 ? 8.367 -9.288 19.074 1.00 78.44 97 LYS A C 1
ATOM 749 O O . LYS A 1 97 ? 7.892 -9.977 19.973 1.00 78.44 97 LYS A O 1
ATOM 754 N N . ARG A 1 98 ? 9.256 -8.322 19.315 1.00 79.88 98 ARG A N 1
ATOM 755 C CA . ARG A 1 98 ? 9.686 -7.949 20.666 1.00 79.88 98 ARG A CA 1
ATOM 756 C C . ARG A 1 98 ? 8.594 -7.188 21.414 1.00 79.88 98 ARG A C 1
ATOM 758 O O . ARG A 1 98 ? 8.343 -7.515 22.568 1.00 79.88 98 ARG A O 1
ATOM 765 N N . VAL A 1 99 ? 7.925 -6.243 20.755 1.00 72.88 99 VAL A N 1
ATOM 766 C CA . VAL A 1 99 ? 6.803 -5.481 21.329 1.00 72.88 99 VAL A CA 1
ATOM 767 C C . VAL A 1 99 ? 5.627 -6.402 21.654 1.00 72.88 99 VAL A C 1
ATOM 769 O O . VAL A 1 99 ? 5.129 -6.369 22.773 1.00 72.88 99 VAL A O 1
ATOM 772 N N . ALA A 1 100 ? 5.255 -7.300 20.739 1.00 72.12 100 ALA A N 1
ATOM 773 C CA . ALA A 1 100 ? 4.170 -8.258 20.955 1.00 72.12 100 ALA A CA 1
ATOM 774 C C . ALA A 1 100 ? 4.434 -9.211 22.136 1.00 72.12 100 ALA A C 1
ATOM 776 O O . ALA A 1 100 ? 3.511 -9.599 22.840 1.00 72.12 100 ALA A O 1
ATOM 777 N N . ARG A 1 101 ? 5.701 -9.571 22.397 1.00 73.00 101 ARG A N 1
ATOM 778 C CA . ARG A 1 101 ? 6.077 -10.348 23.594 1.00 73.00 101 ARG A CA 1
ATOM 779 C C . ARG A 1 101 ? 6.028 -9.527 24.882 1.00 73.00 101 ARG A C 1
ATOM 781 O O . ARG A 1 101 ? 5.797 -10.095 25.942 1.00 73.00 101 ARG A O 1
ATOM 788 N N . ALA A 1 102 ? 6.308 -8.229 24.797 1.00 69.75 102 ALA A N 1
ATOM 789 C CA . ALA A 1 102 ? 6.349 -7.332 25.947 1.00 69.75 102 ALA A CA 1
ATOM 790 C C . ALA A 1 102 ? 4.959 -6.813 26.358 1.00 69.75 102 ALA A C 1
ATOM 792 O O . ALA A 1 102 ? 4.773 -6.483 27.524 1.00 69.75 102 ALA A O 1
ATOM 793 N N . SER A 1 103 ? 3.988 -6.778 25.438 1.00 62.44 103 SER A N 1
ATOM 794 C CA . SER A 1 103 ? 2.599 -6.373 25.701 1.00 62.44 103 SER A CA 1
ATOM 795 C C . SER A 1 103 ? 1.604 -7.454 25.236 1.00 62.44 103 SER A C 1
ATOM 797 O O . SER A 1 103 ? 1.042 -7.355 24.145 1.00 62.44 103 SER A O 1
ATOM 799 N N . PRO A 1 104 ? 1.376 -8.510 26.047 1.00 60.12 104 PRO A N 1
ATOM 800 C CA . PRO A 1 104 ? 0.458 -9.603 25.705 1.00 60.12 104 PRO A CA 1
ATOM 801 C C . PRO A 1 104 ? -1.024 -9.203 25.722 1.00 60.12 104 PRO A C 1
ATOM 803 O O . PRO A 1 104 ? -1.840 -9.869 25.096 1.00 60.12 104 PRO A O 1
ATOM 806 N N . HIS A 1 105 ? -1.367 -8.130 26.442 1.00 59.81 105 HIS A N 1
ATOM 807 C CA . HIS A 1 105 ? -2.749 -7.678 26.642 1.00 59.81 105 HIS A CA 1
ATOM 808 C C . HIS A 1 105 ? -3.222 -6.685 25.564 1.00 59.81 105 HIS A C 1
ATOM 810 O O . HIS A 1 105 ? -4.383 -6.295 25.561 1.00 59.81 105 HIS A O 1
ATOM 816 N N . GLY A 1 106 ? -2.350 -6.310 24.617 1.00 57.31 106 GLY A N 1
ATOM 817 C CA . GLY A 1 106 ? -2.706 -5.420 23.508 1.00 57.31 106 GLY A CA 1
ATOM 818 C C . GLY A 1 106 ? -2.687 -3.934 23.814 1.00 57.31 106 GLY A C 1
ATOM 819 O O . GLY A 1 106 ? -3.171 -3.152 23.001 1.00 57.31 106 GLY A O 1
ATOM 820 N N . ASP A 1 107 ? -2.067 -3.525 24.919 1.00 56.19 107 ASP A N 1
ATOM 821 C CA . ASP A 1 107 ? -1.906 -2.107 25.265 1.00 56.19 107 ASP A CA 1
ATOM 822 C C . ASP A 1 107 ? -0.988 -1.342 24.277 1.00 56.19 107 ASP A C 1
ATOM 824 O O . ASP A 1 107 ? -0.779 -0.129 24.387 1.00 56.19 107 ASP A O 1
ATOM 828 N N . GLY A 1 108 ? -0.418 -2.056 23.299 1.00 61.59 108 GLY A N 1
ATOM 829 C CA . GLY A 1 108 ? 0.388 -1.513 22.216 1.00 61.59 108 GLY A CA 1
ATOM 830 C C . GLY A 1 108 ? 1.754 -0.992 22.668 1.00 61.59 108 GLY A C 1
ATOM 831 O O . GLY A 1 108 ? 2.190 -1.147 23.811 1.00 61.59 108 GLY A O 1
ATOM 832 N N . SER A 1 109 ? 2.465 -0.351 21.741 1.00 59.94 109 SER A N 1
ATOM 833 C CA . SER A 1 109 ? 3.724 0.351 22.024 1.00 59.94 109 SER A CA 1
ATOM 834 C C . SER A 1 109 ? 3.516 1.550 22.960 1.00 59.94 109 SER A C 1
ATOM 836 O O . SER A 1 109 ? 4.412 1.876 23.736 1.00 59.94 109 SER A O 1
ATOM 838 N N . ILE A 1 110 ? 2.332 2.171 22.925 1.00 62.59 110 ILE A N 1
ATOM 839 C CA . ILE A 1 110 ? 2.006 3.415 23.636 1.00 62.59 110 ILE A CA 1
ATOM 840 C C . ILE A 1 110 ? 2.016 3.217 25.154 1.00 62.59 110 ILE A C 1
ATOM 842 O O . ILE A 1 110 ? 2.711 3.955 25.850 1.00 62.59 110 ILE A O 1
ATOM 846 N N . SER A 1 111 ? 1.341 2.183 25.664 1.00 63.03 111 SER A N 1
ATOM 847 C CA . SER A 1 111 ? 1.338 1.878 27.102 1.00 63.03 111 SER A CA 1
ATOM 848 C C . SER A 1 111 ? 2.726 1.470 27.608 1.00 63.03 111 SER A C 1
ATOM 850 O O . SER A 1 111 ? 3.148 1.874 28.692 1.00 63.03 111 SER A O 1
ATOM 852 N N . MET A 1 112 ? 3.513 0.752 26.796 1.00 65.38 112 MET A N 1
ATOM 853 C CA . MET A 1 112 ? 4.900 0.418 27.148 1.00 65.38 112 MET A CA 1
ATOM 854 C C . MET A 1 112 ? 5.783 1.675 27.262 1.00 65.38 112 MET A C 1
ATOM 856 O O . MET A 1 112 ? 6.622 1.766 28.157 1.00 65.38 112 MET A O 1
ATOM 860 N N . LEU A 1 113 ? 5.587 2.652 26.372 1.00 63.44 113 LEU A N 1
ATOM 861 C CA . LEU A 1 113 ? 6.302 3.932 26.363 1.00 63.44 113 LEU A CA 1
ATOM 862 C C . LEU A 1 113 ? 5.856 4.873 27.493 1.00 63.44 113 LEU A C 1
ATOM 864 O O . LEU A 1 113 ? 6.690 5.603 28.030 1.00 63.44 113 LEU A O 1
ATOM 868 N N . GLU A 1 114 ? 4.584 4.832 27.896 1.00 66.06 114 GLU A N 1
ATOM 869 C CA . GLU A 1 114 ? 4.062 5.620 29.019 1.00 66.06 114 GLU A CA 1
ATOM 870 C C . GLU A 1 114 ? 4.747 5.251 30.344 1.00 66.06 114 GLU A C 1
ATOM 872 O O . GLU A 1 114 ? 5.140 6.139 31.100 1.00 66.06 114 GLU A O 1
ATOM 877 N N . HIS A 1 115 ? 5.003 3.962 30.582 1.00 65.81 115 HIS A N 1
ATOM 878 C CA . HIS A 1 115 ? 5.688 3.486 31.791 1.00 65.81 115 HIS A CA 1
ATOM 879 C C . HIS A 1 115 ? 7.175 3.883 31.870 1.00 65.81 115 HIS A C 1
ATOM 881 O O . HIS A 1 115 ? 7.765 3.858 32.952 1.00 65.81 115 HIS A O 1
ATOM 887 N N . LEU A 1 116 ? 7.798 4.254 30.745 1.00 67.12 116 LEU A N 1
ATOM 888 C CA . LEU A 1 116 ? 9.214 4.637 30.666 1.00 67.12 116 LEU A CA 1
ATOM 889 C C . LEU A 1 116 ? 9.449 6.149 30.834 1.00 67.12 116 LEU A C 1
ATOM 891 O O . LEU A 1 116 ? 10.589 6.568 31.052 1.00 67.12 116 LEU A O 1
ATOM 895 N N . LEU A 1 117 ? 8.406 6.980 30.741 1.00 66.69 117 LEU A N 1
ATOM 896 C CA . LEU A 1 117 ? 8.517 8.441 30.715 1.00 66.69 117 LEU A CA 1
ATOM 897 C C . LEU A 1 117 ? 7.932 9.092 31.976 1.00 66.69 117 LEU A C 1
ATOM 899 O O . LEU A 1 117 ? 6.918 8.675 32.526 1.00 66.69 117 LEU A O 1
ATOM 903 N N . LYS A 1 118 ? 8.563 10.176 32.445 1.00 71.00 118 LYS A N 1
ATOM 904 C CA . LYS A 1 118 ? 8.069 10.942 33.602 1.00 71.00 118 LYS A CA 1
ATOM 905 C C . LYS A 1 118 ? 6.746 11.643 33.255 1.00 71.00 118 LYS A C 1
ATOM 907 O O . LYS A 1 118 ? 6.589 12.157 32.150 1.00 71.00 118 LYS A O 1
ATOM 912 N N . TRP A 1 119 ? 5.845 11.729 34.236 1.00 70.44 119 TRP A N 1
ATOM 913 C CA . TRP A 1 119 ? 4.421 12.114 34.136 1.00 70.44 119 TRP A CA 1
ATOM 914 C C . TRP A 1 119 ? 4.035 13.167 33.071 1.00 70.44 119 TRP A C 1
ATOM 916 O O . TRP A 1 119 ? 3.082 12.959 32.326 1.00 70.44 119 TRP A O 1
ATOM 926 N N . TRP A 1 120 ? 4.762 14.285 32.948 1.00 81.38 120 TRP A N 1
ATOM 927 C CA . TRP A 1 120 ? 4.457 15.325 31.946 1.00 81.38 120 TRP A CA 1
ATOM 928 C C . TRP A 1 120 ? 4.943 15.001 30.526 1.00 81.38 120 TRP A C 1
ATOM 930 O O . TRP A 1 120 ? 4.259 15.322 29.556 1.00 81.38 120 TRP A O 1
ATOM 940 N N . GLN A 1 121 ? 6.108 14.362 30.395 1.00 78.12 121 GLN A N 1
ATOM 941 C CA . GLN A 1 121 ? 6.664 13.969 29.097 1.00 78.12 121 GLN A CA 1
ATOM 942 C C . GLN A 1 121 ? 5.850 12.831 28.483 1.00 78.12 121 GLN A C 1
ATOM 944 O O . GLN A 1 121 ? 5.581 12.868 27.288 1.00 78.12 121 GLN A O 1
ATOM 949 N N . GLY A 1 122 ? 5.393 11.887 29.315 1.00 76.88 122 GLY A N 1
ATOM 950 C CA . GLY A 1 122 ? 4.488 10.817 28.895 1.00 76.88 122 GLY A CA 1
ATOM 951 C C . GLY A 1 122 ? 3.194 11.372 28.300 1.00 76.88 122 GLY A C 1
ATOM 952 O O . GLY A 1 122 ? 2.873 11.070 27.159 1.00 76.88 122 GLY A O 1
ATOM 953 N N . LYS A 1 123 ? 2.507 12.282 29.004 1.00 80.44 123 LYS A N 1
ATOM 954 C CA . LYS A 1 123 ? 1.254 12.888 28.515 1.00 80.44 123 LYS A CA 1
ATOM 955 C C . LYS A 1 123 ? 1.409 13.629 27.190 1.00 80.44 123 LYS A C 1
ATOM 957 O O . LYS A 1 123 ? 0.581 13.463 26.301 1.00 80.44 123 LYS A O 1
ATOM 962 N N . LEU A 1 124 ? 2.454 14.447 27.050 1.00 83.12 124 LEU A N 1
ATOM 963 C CA . LEU A 1 124 ? 2.681 15.208 25.819 1.00 83.12 124 LEU A CA 1
ATOM 964 C C . LEU A 1 124 ? 3.057 14.289 24.650 1.00 83.12 124 LEU A C 1
ATOM 966 O O . LEU A 1 124 ? 2.615 14.505 23.524 1.00 83.12 124 LEU A O 1
ATOM 970 N N . PHE A 1 125 ? 3.822 13.235 24.928 1.00 81.00 125 PHE A N 1
ATOM 971 C CA . PHE A 1 125 ? 4.175 12.218 23.948 1.00 81.00 125 PHE A CA 1
ATOM 972 C C . PHE A 1 125 ? 2.959 11.397 23.504 1.00 81.00 125 PHE A C 1
ATOM 974 O O . PHE A 1 125 ? 2.729 11.259 22.308 1.00 81.00 125 PHE A O 1
ATOM 981 N N . VAL A 1 126 ? 2.131 10.931 24.442 1.00 79.56 126 VAL A N 1
ATOM 982 C CA . VAL A 1 126 ? 0.878 10.221 24.147 1.00 79.56 126 VAL A CA 1
ATOM 983 C C . VAL A 1 126 ? -0.071 11.112 23.349 1.00 79.56 126 VAL A C 1
ATOM 985 O O . VAL A 1 126 ? -0.619 10.664 22.349 1.00 79.56 126 VAL A O 1
ATOM 988 N N . LEU A 1 127 ? -0.218 12.389 23.713 1.00 84.50 127 LEU A N 1
ATOM 989 C CA . LEU A 1 127 ? -1.047 13.329 22.955 1.00 84.50 127 LEU A CA 1
ATOM 990 C C . LEU A 1 127 ? -0.535 13.512 21.517 1.00 84.50 127 LEU A C 1
ATOM 992 O O . LEU A 1 127 ? -1.332 13.551 20.582 1.00 84.50 127 LEU A O 1
ATOM 996 N N . CYS A 1 128 ? 0.787 13.578 21.335 1.00 84.69 128 CYS A N 1
ATOM 997 C CA . CYS A 1 128 ? 1.414 13.619 20.016 1.00 84.69 128 CYS A CA 1
ATOM 998 C C . CYS A 1 128 ? 1.136 12.337 19.216 1.00 84.69 128 CYS A C 1
ATOM 1000 O O . CYS A 1 128 ? 0.745 12.423 18.055 1.00 84.69 128 CYS A O 1
ATOM 1002 N N . LEU A 1 129 ? 1.259 11.159 19.836 1.00 78.62 129 LEU A N 1
ATOM 1003 C CA . LEU A 1 129 ? 0.969 9.873 19.195 1.00 78.62 129 LEU A CA 1
ATOM 1004 C C . LEU A 1 129 ? -0.505 9.723 18.820 1.00 78.62 129 LEU A C 1
ATOM 1006 O O . LEU A 1 129 ? -0.803 9.286 17.714 1.00 78.62 129 LEU A O 1
ATOM 1010 N N . ILE A 1 130 ? -1.430 10.132 19.690 1.00 80.44 130 ILE A N 1
ATOM 1011 C CA . ILE A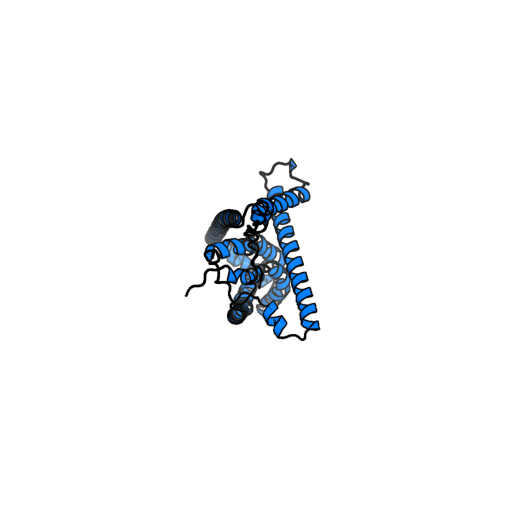 1 130 ? -2.865 10.138 19.380 1.00 80.44 130 ILE A CA 1
ATOM 1012 C C . ILE A 1 130 ? -3.148 11.106 18.228 1.00 80.44 130 ILE A C 1
ATOM 1014 O O . ILE A 1 130 ? -3.891 10.760 17.315 1.00 80.44 130 ILE A O 1
ATOM 1018 N N . GLY A 1 131 ? -2.535 12.295 18.224 1.00 82.69 131 GLY A N 1
ATOM 1019 C CA . GLY A 1 131 ? -2.651 13.249 17.119 1.00 82.69 131 GLY A CA 1
ATOM 1020 C C . GLY A 1 131 ? -2.098 12.696 15.802 1.00 82.69 131 GLY A C 1
ATOM 1021 O O . GLY A 1 131 ? -2.734 12.839 14.756 1.00 82.69 131 GLY A O 1
ATOM 1022 N N . PHE A 1 132 ? -0.954 12.013 15.850 1.00 79.88 132 PHE A N 1
ATOM 1023 C CA . PHE A 1 132 ? -0.356 11.328 14.706 1.00 79.88 132 PHE A CA 1
ATOM 1024 C C . PHE A 1 132 ? -1.260 10.204 14.185 1.00 79.88 132 PHE A C 1
ATOM 1026 O O . PHE A 1 132 ? -1.569 10.182 12.996 1.00 79.88 132 PHE A O 1
ATOM 1033 N N . ALA A 1 133 ? -1.764 9.339 15.068 1.00 74.00 133 ALA A N 1
ATOM 1034 C CA . ALA A 1 133 ? -2.672 8.251 14.714 1.00 74.00 133 ALA A CA 1
ATOM 1035 C C . ALA A 1 133 ? -3.990 8.776 14.127 1.00 74.00 133 ALA A C 1
ATOM 1037 O O . ALA A 1 133 ? -4.428 8.307 13.080 1.00 74.00 133 ALA A O 1
ATOM 1038 N N . ALA A 1 134 ? -4.598 9.793 14.746 1.00 77.44 134 ALA A N 1
ATOM 1039 C CA . ALA A 1 134 ? -5.811 10.433 14.240 1.00 77.44 134 ALA A CA 1
ATOM 1040 C C . ALA A 1 134 ? -5.594 11.036 12.845 1.00 77.44 134 ALA A C 1
ATOM 1042 O O . ALA A 1 134 ? -6.429 10.868 11.958 1.00 77.44 134 ALA A O 1
ATOM 1043 N N . THR A 1 135 ? -4.450 11.689 12.631 1.00 81.00 135 THR A N 1
ATOM 1044 C CA . THR A 1 135 ? -4.064 12.216 11.317 1.00 81.00 135 THR A CA 1
ATOM 1045 C C . THR A 1 135 ? -3.899 11.084 10.305 1.00 81.00 135 THR A C 1
ATOM 1047 O O . THR A 1 135 ? -4.432 11.181 9.202 1.00 81.00 135 THR A O 1
ATOM 1050 N N . GLY A 1 136 ? -3.237 9.991 10.694 1.00 75.88 136 GLY A N 1
ATOM 1051 C CA . GLY A 1 136 ? -3.095 8.788 9.879 1.00 75.88 136 GLY A CA 1
ATOM 1052 C C . GLY A 1 136 ? -4.448 8.230 9.448 1.00 75.88 136 GLY A C 1
ATOM 1053 O O . GLY A 1 136 ? -4.687 8.085 8.258 1.00 75.88 136 GLY A O 1
ATOM 1054 N N . PHE A 1 137 ? -5.384 8.026 10.379 1.00 75.56 137 PHE A N 1
ATOM 1055 C CA . PHE A 1 137 ? -6.721 7.521 10.053 1.00 75.56 137 PHE A CA 1
ATOM 1056 C C . PHE A 1 137 ? -7.503 8.442 9.111 1.00 75.56 137 PHE A C 1
ATOM 1058 O O . PHE A 1 137 ? -8.094 7.964 8.142 1.00 75.56 137 PHE A O 1
ATOM 1065 N N . ILE A 1 138 ? -7.500 9.754 9.365 1.00 79.94 138 ILE A N 1
ATOM 1066 C CA . ILE A 1 138 ? -8.201 10.722 8.509 1.00 79.94 138 ILE A CA 1
ATOM 1067 C C . ILE A 1 138 ? -7.602 10.709 7.100 1.00 79.94 138 ILE A C 1
ATOM 1069 O O . ILE A 1 138 ? -8.349 10.669 6.118 1.00 79.94 138 ILE A O 1
ATOM 1073 N N . ILE A 1 139 ? -6.271 10.706 6.989 1.00 79.38 139 ILE A N 1
ATOM 1074 C CA . ILE A 1 139 ? -5.579 10.663 5.699 1.00 79.38 139 ILE A CA 1
ATOM 1075 C C . ILE A 1 139 ? -5.859 9.342 4.988 1.00 79.38 139 ILE A C 1
ATOM 1077 O O . ILE A 1 139 ? -6.234 9.379 3.822 1.00 79.38 139 ILE A O 1
ATOM 1081 N N . THR A 1 140 ? -5.750 8.196 5.660 1.00 77.75 140 THR A N 1
ATOM 1082 C CA . THR A 1 140 ? -5.954 6.877 5.048 1.00 77.75 140 THR A CA 1
ATOM 1083 C C . THR A 1 140 ? -7.362 6.726 4.488 1.00 77.75 140 THR A C 1
ATOM 1085 O O . THR A 1 140 ? -7.512 6.338 3.330 1.00 77.75 140 THR A O 1
ATOM 1088 N N . ILE A 1 141 ? -8.399 7.084 5.255 1.00 80.81 141 ILE A N 1
ATOM 1089 C CA . ILE A 1 141 ? -9.792 6.998 4.788 1.00 80.81 141 ILE A CA 1
ATOM 1090 C C . ILE A 1 141 ? -10.008 7.928 3.590 1.00 80.81 141 ILE A C 1
ATOM 1092 O O . ILE A 1 141 ? -10.595 7.523 2.586 1.00 80.81 141 ILE A O 1
ATOM 1096 N N . THR A 1 142 ? -9.513 9.164 3.677 1.00 84.56 142 THR A N 1
ATOM 1097 C CA . THR A 1 142 ? -9.727 10.178 2.637 1.00 84.56 142 THR A CA 1
ATOM 1098 C C . THR A 1 142 ? -8.970 9.840 1.355 1.00 84.56 142 THR A C 1
ATOM 1100 O O . THR A 1 142 ? -9.551 9.894 0.274 1.00 84.56 142 THR A O 1
ATOM 1103 N N . LEU A 1 143 ? -7.694 9.461 1.463 1.00 82.06 143 LEU A N 1
ATOM 1104 C CA . LEU A 1 143 ? -6.849 9.115 0.323 1.00 82.06 143 LEU A CA 1
ATOM 1105 C C . LEU A 1 143 ? -7.351 7.840 -0.359 1.00 82.06 143 LEU A C 1
ATOM 1107 O O . LEU A 1 143 ? -7.460 7.823 -1.579 1.00 82.06 143 LEU A O 1
ATOM 1111 N N . SER A 1 144 ? -7.751 6.821 0.411 1.00 80.44 144 SER A N 1
ATOM 1112 C CA . SER A 1 144 ? -8.312 5.582 -0.147 1.00 80.44 144 SER A CA 1
ATOM 1113 C C . SER A 1 144 ? -9.637 5.824 -0.873 1.00 80.44 144 SER A C 1
ATOM 1115 O O . SER A 1 144 ? -9.868 5.275 -1.947 1.00 80.44 144 SER A O 1
ATOM 1117 N N . ALA A 1 145 ? -10.518 6.666 -0.322 1.00 85.88 145 ALA A N 1
ATOM 1118 C CA . ALA A 1 145 ? -11.782 7.002 -0.975 1.00 85.88 145 ALA A CA 1
ATOM 1119 C C . ALA A 1 145 ? -11.586 7.868 -2.232 1.00 85.88 145 ALA A C 1
ATOM 1121 O O . ALA A 1 145 ? -12.331 7.719 -3.205 1.00 85.88 145 ALA A O 1
ATOM 1122 N N . ALA A 1 146 ? -10.591 8.759 -2.224 1.00 85.31 146 ALA A N 1
ATOM 1123 C CA . ALA A 1 146 ? -10.230 9.567 -3.383 1.00 85.31 146 ALA A CA 1
ATOM 1124 C C . ALA A 1 146 ? -9.642 8.702 -4.509 1.00 85.31 146 ALA A C 1
ATOM 1126 O O . ALA A 1 146 ? -10.043 8.850 -5.660 1.00 85.31 146 ALA A O 1
ATOM 1127 N N . ASP A 1 147 ? -8.766 7.754 -4.176 1.00 83.12 147 ASP A N 1
ATOM 1128 C CA . ASP A 1 147 ? -8.180 6.806 -5.129 1.00 83.12 147 ASP A CA 1
ATOM 1129 C C . ASP A 1 147 ? -9.247 5.882 -5.744 1.00 83.12 147 ASP A C 1
ATOM 1131 O O . ASP A 1 147 ? -9.355 5.753 -6.964 1.00 83.12 147 ASP A O 1
ATOM 1135 N N . ALA A 1 148 ? -10.150 5.343 -4.915 1.00 85.81 148 ALA A N 1
ATOM 1136 C CA . ALA A 1 148 ? -11.306 4.583 -5.394 1.00 85.81 148 ALA A CA 1
ATOM 1137 C C . ALA A 1 148 ? -12.195 5.412 -6.337 1.00 85.81 148 ALA A C 1
ATOM 1139 O O . ALA A 1 148 ? -12.715 4.898 -7.327 1.00 85.81 148 ALA A O 1
ATOM 1140 N N . THR A 1 149 ? -12.356 6.706 -6.053 1.00 87.81 149 THR A N 1
ATOM 1141 C CA . THR A 1 149 ? -13.099 7.615 -6.926 1.00 87.81 149 THR A CA 1
ATOM 1142 C C . THR A 1 149 ? -12.390 7.832 -8.256 1.00 87.81 149 THR A C 1
ATOM 1144 O O . THR A 1 149 ? -13.056 7.779 -9.288 1.00 87.81 149 THR A O 1
ATOM 1147 N N . ALA A 1 150 ? -11.070 8.037 -8.256 1.00 85.38 150 ALA A N 1
ATOM 1148 C CA . ALA A 1 150 ? -10.289 8.170 -9.483 1.00 85.38 150 ALA A CA 1
ATOM 1149 C C . ALA A 1 150 ? -10.459 6.927 -10.368 1.00 85.38 150 ALA A C 1
ATOM 1151 O O . ALA A 1 150 ? -10.830 7.051 -11.531 1.00 85.38 150 ALA A O 1
ATOM 1152 N N . HIS A 1 151 ? -10.356 5.727 -9.789 1.00 84.44 151 HIS A N 1
ATOM 1153 C CA . HIS A 1 151 ? -10.604 4.478 -10.510 1.00 84.44 151 HIS A CA 1
ATOM 1154 C C . HIS A 1 151 ? -12.026 4.348 -11.069 1.00 84.44 151 HIS A C 1
ATOM 1156 O O . HIS A 1 151 ? -12.203 3.769 -12.139 1.00 84.44 151 HIS A O 1
ATOM 1162 N N . ILE A 1 152 ? -13.048 4.861 -10.376 1.00 86.56 152 ILE A N 1
ATOM 1163 C CA . ILE A 1 152 ? -14.428 4.871 -10.885 1.00 86.56 152 ILE A CA 1
ATOM 1164 C C . ILE A 1 152 ? -14.573 5.873 -12.028 1.00 86.56 152 ILE A C 1
ATOM 1166 O O . ILE A 1 152 ? -15.203 5.552 -13.026 1.00 86.56 152 ILE A O 1
ATOM 1170 N N . VAL A 1 153 ? -14.025 7.077 -11.886 1.00 86.50 153 VAL A N 1
ATOM 1171 C CA . VAL A 1 153 ? -14.189 8.174 -12.850 1.00 86.50 153 VAL A CA 1
ATOM 1172 C C . VAL A 1 153 ? -13.372 7.937 -14.120 1.00 86.50 153 VAL A C 1
ATOM 1174 O O . VAL A 1 153 ? -13.847 8.243 -15.205 1.00 86.50 153 VAL A O 1
ATOM 1177 N N . GLU A 1 154 ? -12.183 7.348 -14.014 1.00 84.44 154 GLU A N 1
ATOM 1178 C CA . GLU A 1 154 ? -11.335 7.008 -15.164 1.00 84.44 154 GLU A CA 1
ATOM 1179 C C . GLU A 1 154 ? -11.775 5.719 -15.875 1.00 84.44 154 GLU A C 1
ATOM 1181 O O . GLU A 1 154 ? -11.274 5.400 -16.956 1.00 84.44 154 GLU A O 1
ATOM 1186 N N . ASN A 1 155 ? -12.712 4.961 -15.296 1.00 83.88 155 ASN A N 1
ATOM 1187 C CA . ASN A 1 155 ? -13.199 3.729 -15.899 1.00 83.88 155 ASN A CA 1
ATOM 1188 C C . ASN A 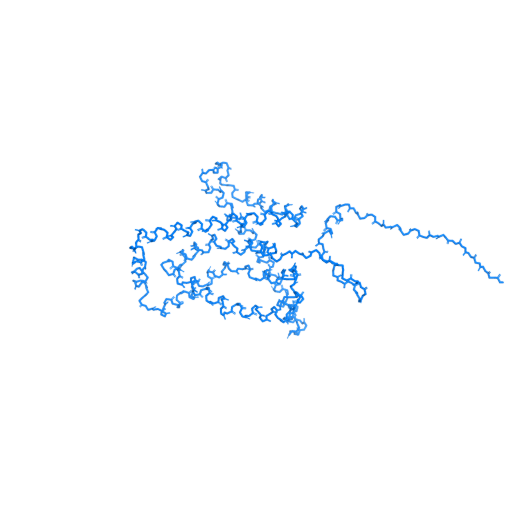1 155 ? -13.965 4.040 -17.203 1.00 83.88 155 ASN A C 1
ATOM 1190 O O . ASN A 1 155 ? -14.980 4.735 -17.158 1.00 83.88 155 ASN A O 1
ATOM 1194 N N . PRO A 1 156 ? -13.573 3.462 -18.357 1.00 81.88 156 PRO A N 1
ATOM 1195 C CA . PRO A 1 156 ? -14.264 3.679 -19.632 1.00 81.88 156 PRO A CA 1
ATOM 1196 C C . PRO A 1 156 ? -15.757 3.319 -19.619 1.00 81.88 156 PRO A C 1
ATOM 1198 O O . PRO A 1 156 ? -16.527 3.820 -20.436 1.00 81.88 156 PRO A O 1
ATOM 1201 N N . PHE A 1 157 ? -16.172 2.441 -18.704 1.00 80.69 157 PHE A N 1
ATOM 1202 C CA . PHE A 1 157 ? -17.558 2.008 -18.527 1.00 80.69 157 PHE A CA 1
ATOM 1203 C C . PHE A 1 157 ? -18.343 2.877 -17.535 1.00 80.69 157 PHE A C 1
ATOM 1205 O O . PHE A 1 157 ? -19.520 2.607 -17.281 1.00 80.69 157 PHE A O 1
ATOM 1212 N N . ALA A 1 158 ? -17.723 3.903 -16.951 1.00 79.50 158 ALA A N 1
ATOM 1213 C CA . ALA A 1 158 ? -18.391 4.785 -16.015 1.00 79.50 158 ALA A CA 1
ATOM 1214 C C . ALA A 1 158 ? -19.364 5.742 -16.722 1.00 79.50 158 ALA A C 1
ATOM 1216 O O . ALA A 1 158 ? -19.085 6.268 -17.808 1.00 79.50 158 ALA A O 1
ATOM 1217 N N . PRO A 1 159 ? -20.525 6.017 -16.104 1.00 79.94 159 PRO A N 1
ATOM 1218 C CA . PRO A 1 159 ? -21.437 7.023 -16.612 1.00 79.94 159 PRO A CA 1
ATOM 1219 C C . PRO A 1 159 ? -20.759 8.393 -16.706 1.00 79.94 159 PRO A C 1
ATOM 1221 O O . PRO A 1 159 ? -20.249 8.909 -15.713 1.00 79.94 159 PRO A O 1
ATOM 1224 N N . HIS A 1 160 ? -20.848 9.042 -17.869 1.00 77.94 160 HIS A N 1
ATOM 1225 C CA . HIS A 1 160 ? -20.215 10.348 -18.105 1.00 77.94 160 HIS A CA 1
ATOM 1226 C C . HIS A 1 160 ? -20.682 11.448 -17.133 1.00 77.94 160 HIS A C 1
ATOM 1228 O O . HIS A 1 160 ? -19.992 12.446 -16.959 1.00 77.94 160 HIS A O 1
ATOM 1234 N N . PHE A 1 161 ? -21.831 11.279 -16.464 1.00 78.69 161 PHE A N 1
ATOM 1235 C CA . PHE A 1 161 ? -22.315 12.229 -15.456 1.00 78.69 161 PHE A CA 1
ATOM 1236 C C . PHE A 1 161 ? -21.482 12.254 -14.162 1.00 78.69 161 PHE A C 1
ATOM 1238 O O . PHE A 1 161 ? -21.703 13.147 -13.334 1.00 78.69 161 PHE A O 1
ATOM 1245 N N . LEU A 1 162 ? -20.600 11.267 -13.958 1.00 79.00 162 LEU A N 1
ATOM 1246 C CA . LEU A 1 162 ? -19.680 11.182 -12.820 1.00 79.00 162 LEU A CA 1
ATOM 1247 C C . LEU A 1 162 ? -18.377 11.957 -13.055 1.00 79.00 162 LEU A C 1
ATOM 1249 O O . LEU A 1 162 ? -17.714 12.311 -12.082 1.00 79.00 162 LEU A O 1
ATOM 1253 N N . HIS A 1 163 ? -18.030 12.262 -14.311 1.00 76.44 163 HIS A N 1
ATOM 1254 C CA . HIS A 1 163 ? -16.851 13.068 -14.632 1.00 76.44 163 HIS A CA 1
ATOM 1255 C C . HIS A 1 163 ? -17.005 14.493 -14.071 1.00 76.44 163 HIS A C 1
ATOM 1257 O O . HIS A 1 163 ? -18.062 15.115 -14.223 1.00 76.44 163 HIS A O 1
ATOM 1263 N N . GLY A 1 164 ? -15.971 15.017 -13.406 1.00 80.56 164 GLY A N 1
ATOM 1264 C CA . GLY A 1 164 ? -15.982 16.344 -12.780 1.00 80.56 164 GLY A CA 1
ATOM 1265 C C . GLY A 1 164 ? -16.738 16.419 -11.448 1.00 80.56 164 GLY A C 1
ATOM 1266 O O . GLY A 1 164 ? -16.992 17.516 -10.946 1.00 80.56 164 GLY A O 1
ATOM 1267 N N . LYS A 1 165 ? -17.158 15.275 -10.885 1.00 86.81 165 LYS A N 1
ATOM 1268 C CA . LYS A 1 165 ? -17.842 15.173 -9.581 1.00 86.81 165 LYS A CA 1
ATOM 1269 C C . LYS A 1 165 ? -17.071 14.312 -8.581 1.00 86.81 165 LYS A C 1
ATOM 1271 O O . LYS A 1 165 ? -17.669 13.693 -7.701 1.00 86.81 165 LYS A O 1
ATOM 1276 N N . GLU A 1 166 ? -15.749 14.300 -8.680 1.00 88.44 166 GLU A N 1
ATOM 1277 C CA . GLU A 1 166 ? -14.842 13.453 -7.903 1.00 88.44 166 GLU A CA 1
ATOM 1278 C C . GLU A 1 166 ? -15.056 13.651 -6.392 1.00 88.44 166 GLU A C 1
ATOM 1280 O O . GLU A 1 166 ? -15.226 12.697 -5.634 1.00 88.44 166 GLU A O 1
ATOM 1285 N N . VAL A 1 167 ? -15.164 14.901 -5.935 1.00 90.62 167 VAL A N 1
ATOM 1286 C CA . VAL A 1 167 ? -15.383 15.201 -4.508 1.00 90.62 167 VAL A CA 1
ATOM 1287 C C . VAL A 1 167 ? -16.715 14.630 -4.008 1.00 90.62 167 VAL A C 1
ATOM 1289 O O . VAL A 1 167 ? -16.777 14.057 -2.922 1.00 90.62 167 VAL A O 1
ATOM 1292 N N . ALA A 1 168 ? -17.784 14.742 -4.801 1.00 90.56 168 ALA A N 1
ATOM 1293 C CA . ALA A 1 168 ? -19.099 14.237 -4.412 1.00 90.56 168 ALA A CA 1
ATOM 1294 C C . ALA A 1 168 ? -19.116 12.704 -4.341 1.00 90.56 168 ALA A C 1
ATOM 1296 O O . ALA A 1 168 ? -19.650 12.144 -3.385 1.00 90.56 168 ALA A O 1
ATOM 1297 N N . VAL A 1 169 ? -18.495 12.029 -5.313 1.00 90.00 169 VAL A N 1
ATOM 1298 C CA . VAL A 1 169 ? -18.358 10.565 -5.313 1.00 90.00 169 VAL A CA 1
ATOM 1299 C C . VAL A 1 169 ? -17.546 10.105 -4.103 1.00 90.00 169 VAL A C 1
ATOM 1301 O O . VAL A 1 169 ? -17.993 9.214 -3.385 1.00 90.00 169 VAL A O 1
ATOM 1304 N N . THR A 1 170 ? -16.432 10.778 -3.802 1.00 91.00 170 THR A N 1
ATOM 1305 C CA . THR A 1 170 ? -15.593 10.477 -2.630 1.00 91.00 170 THR A CA 1
ATOM 1306 C C . THR A 1 170 ? -16.401 10.556 -1.333 1.00 91.00 170 THR A C 1
ATOM 1308 O O . THR A 1 170 ? -16.392 9.620 -0.535 1.00 91.00 170 THR A O 1
ATOM 1311 N N . LEU A 1 171 ? -17.157 11.641 -1.130 1.00 92.69 171 LEU A N 1
ATOM 1312 C CA . LEU A 1 171 ? -17.995 11.819 0.061 1.00 92.69 171 LEU A CA 1
ATOM 1313 C C . LEU A 1 171 ? -19.079 10.742 0.176 1.00 92.69 171 LEU A C 1
ATOM 1315 O O . LEU A 1 171 ? -19.339 10.251 1.274 1.00 92.69 171 LEU A O 1
ATOM 1319 N N . VAL A 1 172 ? -19.688 10.346 -0.945 1.00 93.19 172 VAL A N 1
ATOM 1320 C CA . VAL A 1 172 ? -20.672 9.256 -0.977 1.00 93.19 172 VAL A CA 1
ATOM 1321 C C . VAL A 1 172 ? -20.025 7.924 -0.597 1.00 93.19 172 VAL A C 1
ATOM 1323 O O . VAL A 1 172 ? -20.590 7.203 0.220 1.00 93.19 172 VAL A O 1
ATOM 1326 N N . LEU A 1 173 ? -18.838 7.604 -1.121 1.00 90.81 173 LEU A N 1
ATOM 1327 C CA . LEU A 1 173 ? -18.115 6.377 -0.768 1.00 90.81 173 LEU A CA 1
ATOM 1328 C C . LEU A 1 173 ? -17.762 6.330 0.724 1.00 90.81 173 LEU A C 1
ATOM 1330 O O . LEU A 1 173 ? -18.009 5.314 1.372 1.00 90.81 173 LEU A O 1
ATOM 1334 N N . VAL A 1 174 ? -17.260 7.432 1.291 1.00 91.00 174 VAL A N 1
ATOM 1335 C CA . VAL A 1 174 ? -16.965 7.531 2.733 1.00 91.00 174 VAL A CA 1
ATOM 1336 C C . VAL A 1 174 ? -18.239 7.370 3.565 1.00 91.00 174 VAL A C 1
ATOM 1338 O O . VAL A 1 174 ? -18.240 6.639 4.555 1.00 91.00 174 VAL A O 1
ATOM 1341 N N . ALA A 1 175 ? -19.342 8.003 3.158 1.00 91.06 175 ALA A N 1
ATOM 1342 C CA . ALA A 1 175 ? -20.622 7.881 3.850 1.00 91.06 175 ALA A CA 1
ATOM 1343 C C . ALA A 1 175 ? -21.171 6.446 3.805 1.00 91.06 175 ALA A C 1
ATOM 1345 O O . ALA A 1 175 ? -21.653 5.945 4.820 1.00 91.06 175 ALA A O 1
ATOM 1346 N N . LEU A 1 176 ? -21.068 5.766 2.659 1.00 89.56 176 LEU A N 1
ATOM 1347 C CA . LEU A 1 176 ? -21.460 4.363 2.512 1.00 89.56 176 LEU A CA 1
ATOM 1348 C C . LEU A 1 176 ? -20.599 3.447 3.382 1.00 89.56 176 LEU A C 1
ATOM 1350 O O . LEU A 1 176 ? -21.144 2.587 4.071 1.00 89.56 176 LEU A O 1
ATOM 1354 N N . LEU A 1 177 ? -19.282 3.660 3.404 1.00 86.12 177 LEU A N 1
ATOM 1355 C CA . LEU A 1 177 ? -18.373 2.917 4.272 1.00 86.12 177 LEU A CA 1
ATOM 1356 C C . LEU A 1 177 ? -18.766 3.101 5.745 1.00 86.12 177 LEU A C 1
ATOM 1358 O O . LEU A 1 177 ? -18.952 2.118 6.460 1.00 86.12 177 LEU A O 1
ATOM 1362 N N . GLY A 1 178 ? -18.993 4.345 6.175 1.00 85.75 178 GLY A N 1
ATOM 1363 C CA . GLY A 1 178 ? -19.484 4.656 7.517 1.00 85.75 178 GLY A CA 1
ATOM 1364 C C . GLY A 1 178 ? -20.823 3.981 7.832 1.00 85.75 178 GLY A C 1
ATOM 1365 O O . GLY A 1 178 ? -20.988 3.414 8.909 1.00 85.75 178 GLY A O 1
ATOM 1366 N N . ALA A 1 179 ? -21.764 3.963 6.886 1.00 87.12 179 ALA A N 1
ATOM 1367 C CA . ALA A 1 179 ? -23.059 3.303 7.050 1.00 87.12 179 ALA A CA 1
ATOM 1368 C C . ALA A 1 179 ? -22.940 1.776 7.205 1.00 87.12 179 ALA A C 1
ATOM 1370 O O . ALA A 1 179 ? -23.668 1.185 8.004 1.00 87.12 179 ALA A O 1
ATOM 1371 N N . VAL A 1 180 ? -22.015 1.133 6.483 1.00 84.50 180 VAL A N 1
ATOM 1372 C CA . VAL A 1 180 ? -21.727 -0.304 6.632 1.00 84.50 180 VAL A CA 1
ATOM 1373 C C . VAL A 1 180 ? -21.189 -0.600 8.031 1.00 84.50 180 VAL A C 1
ATOM 1375 O O . VAL A 1 180 ? -21.685 -1.518 8.682 1.00 84.50 180 VAL A O 1
ATOM 1378 N N . PHE A 1 181 ? -20.245 0.206 8.524 1.00 78.69 181 PHE A N 1
ATOM 1379 C CA . PHE A 1 181 ? -19.716 0.055 9.883 1.00 78.69 181 PHE A CA 1
ATOM 1380 C C . PHE A 1 181 ? -20.769 0.309 10.963 1.00 78.69 181 PHE A C 1
ATOM 1382 O O . PHE A 1 181 ? -20.779 -0.394 11.970 1.00 78.69 181 PHE A O 1
ATOM 1389 N N . LEU A 1 182 ? -21.684 1.259 10.742 1.00 82.62 182 LEU A N 1
ATOM 1390 C CA . LEU A 1 182 ? -22.812 1.493 11.641 1.00 82.62 182 LEU A CA 1
ATOM 1391 C C . LEU A 1 182 ? -23.737 0.271 11.702 1.00 82.62 182 LEU A C 1
ATOM 1393 O O . LEU A 1 182 ? -24.134 -0.122 12.789 1.00 82.62 182 LEU A O 1
ATOM 1397 N N . LYS A 1 183 ? -24.057 -0.363 10.565 1.00 79.94 183 LYS A N 1
ATOM 1398 C CA . LYS A 1 183 ? -24.989 -1.504 10.498 1.00 79.94 183 LYS A CA 1
ATOM 1399 C C . LYS A 1 183 ? -24.550 -2.702 11.355 1.00 79.94 183 LYS A C 1
ATOM 1401 O O . LYS A 1 183 ? -25.418 -3.359 11.928 1.00 79.94 183 LYS A O 1
ATOM 1406 N N . GLY A 1 184 ? -23.246 -2.962 11.455 1.00 76.00 184 GLY A N 1
ATOM 1407 C CA . GLY A 1 184 ? -22.692 -4.000 12.324 1.00 76.00 184 GLY A CA 1
ATOM 1408 C C . GLY A 1 184 ? -21.311 -4.493 11.886 1.00 76.00 184 GLY A C 1
ATOM 1409 O O . GLY A 1 184 ? -21.023 -4.635 10.697 1.00 76.00 184 GLY A O 1
ATOM 1410 N N . PHE A 1 185 ? -20.457 -4.809 12.865 1.00 71.00 185 PHE A N 1
ATOM 1411 C CA . PHE A 1 185 ? -19.083 -5.277 12.632 1.00 71.00 185 PHE A CA 1
ATOM 1412 C C . PHE A 1 185 ? -19.027 -6.621 11.879 1.00 71.00 185 PHE A C 1
ATOM 1414 O O . PHE A 1 185 ? -18.152 -6.834 11.042 1.00 71.00 185 PHE A O 1
ATOM 1421 N N . GLY A 1 186 ? -19.997 -7.510 12.125 1.00 72.69 186 GLY A N 1
ATOM 1422 C CA . GLY A 1 186 ? -20.095 -8.814 11.463 1.00 72.69 186 GLY A CA 1
ATOM 1423 C C . GLY A 1 186 ? -20.341 -8.717 9.953 1.00 72.69 186 GLY A C 1
ATOM 1424 O O . GLY A 1 186 ? -19.610 -9.337 9.178 1.00 72.69 186 GLY A O 1
ATOM 1425 N N . GLU A 1 187 ? -21.317 -7.912 9.516 1.00 77.00 187 GLU A N 1
ATOM 1426 C CA . GLU A 1 187 ? -21.555 -7.648 8.091 1.00 77.00 187 GLU A CA 1
ATOM 1427 C C . GLU A 1 187 ? -20.333 -7.034 7.403 1.00 77.00 187 GLU A C 1
ATOM 1429 O O . GLU A 1 187 ? -19.981 -7.453 6.298 1.00 77.00 187 GLU A O 1
ATOM 1434 N N . ALA A 1 188 ? -19.673 -6.071 8.054 1.00 76.88 188 ALA A N 1
ATOM 1435 C CA . ALA A 1 188 ? -18.488 -5.419 7.505 1.00 76.88 188 ALA A CA 1
ATOM 1436 C C . ALA A 1 188 ? -17.357 -6.429 7.247 1.00 76.88 188 ALA A C 1
ATOM 1438 O O . ALA A 1 188 ? -16.778 -6.435 6.160 1.00 76.88 188 ALA A O 1
ATOM 1439 N N . ILE A 1 189 ? -17.097 -7.339 8.195 1.00 76.19 189 ILE A N 1
ATOM 1440 C CA . ILE A 1 189 ? -16.117 -8.423 8.017 1.00 76.19 189 ILE A CA 1
ATOM 1441 C C . ILE A 1 189 ? -16.500 -9.317 6.836 1.00 76.19 189 ILE A C 1
ATOM 1443 O O . ILE A 1 189 ? -15.642 -9.645 6.019 1.00 76.19 189 ILE A O 1
ATOM 1447 N N . GLY A 1 190 ? -17.769 -9.721 6.731 1.00 79.69 190 GLY A N 1
ATOM 1448 C CA . GLY A 1 190 ? -18.229 -10.594 5.649 1.00 79.69 190 GLY A CA 1
ATOM 1449 C C . GLY A 1 190 ? -17.971 -9.991 4.266 1.00 79.69 190 GLY A C 1
ATOM 1450 O O . GLY A 1 190 ? -17.424 -10.659 3.389 1.00 79.69 190 GLY A O 1
ATOM 1451 N N . ILE A 1 191 ? -18.296 -8.707 4.099 1.00 83.44 191 ILE A N 1
ATOM 1452 C CA . ILE A 1 191 ? -18.041 -7.959 2.861 1.00 83.44 191 ILE A CA 1
ATOM 1453 C C . ILE A 1 191 ? -16.531 -7.846 2.603 1.00 83.44 191 ILE A C 1
ATOM 1455 O O . ILE A 1 191 ? -16.077 -8.122 1.491 1.00 83.44 191 ILE A O 1
ATOM 1459 N N . ALA A 1 192 ? -15.746 -7.499 3.626 1.00 81.62 192 ALA A N 1
ATOM 1460 C CA . ALA A 1 192 ? -14.296 -7.350 3.521 1.00 81.62 192 ALA A CA 1
ATOM 1461 C C . ALA A 1 192 ? -13.605 -8.644 3.065 1.00 81.62 192 ALA A C 1
ATOM 1463 O O . ALA A 1 192 ? -12.770 -8.604 2.167 1.00 81.62 192 ALA A O 1
ATOM 1464 N N . VAL A 1 193 ? -13.980 -9.800 3.622 1.00 82.56 193 VAL A N 1
ATOM 1465 C CA . VAL A 1 193 ? -13.397 -11.101 3.248 1.00 82.56 193 VAL A CA 1
ATOM 1466 C C . VAL A 1 193 ? -13.607 -11.398 1.761 1.00 82.56 193 VAL A C 1
ATOM 1468 O O . VAL A 1 193 ? -12.660 -11.788 1.079 1.00 82.56 193 VAL A O 1
ATOM 1471 N N . VAL A 1 194 ? -14.822 -11.190 1.241 1.00 87.31 194 VAL A N 1
ATOM 1472 C CA . VAL A 1 194 ? -15.135 -11.431 -0.178 1.00 87.31 194 VAL A CA 1
ATOM 1473 C C . VAL A 1 194 ? -14.345 -10.484 -1.081 1.00 87.31 194 VAL A C 1
ATOM 1475 O O . VAL A 1 194 ? -13.752 -10.929 -2.064 1.00 87.31 194 VAL A O 1
ATOM 1478 N N . LEU A 1 195 ? -14.295 -9.196 -0.730 1.00 86.19 195 LEU A N 1
ATOM 1479 C CA . LEU A 1 195 ? -13.547 -8.192 -1.488 1.00 86.19 195 LEU A CA 1
ATOM 1480 C C . LEU A 1 195 ? -12.048 -8.498 -1.517 1.00 86.19 195 LEU A C 1
ATOM 1482 O O . LEU A 1 195 ? -11.449 -8.477 -2.588 1.00 86.19 195 LEU A O 1
ATOM 1486 N N . VAL A 1 196 ? -11.452 -8.834 -0.370 1.00 85.25 196 VAL A N 1
ATOM 1487 C CA . VAL A 1 196 ? -10.029 -9.187 -0.271 1.00 85.25 196 VAL A CA 1
ATOM 1488 C C . VAL A 1 196 ? -9.720 -10.440 -1.082 1.00 85.25 196 VAL A C 1
ATOM 1490 O O . VAL A 1 196 ? -8.741 -10.455 -1.824 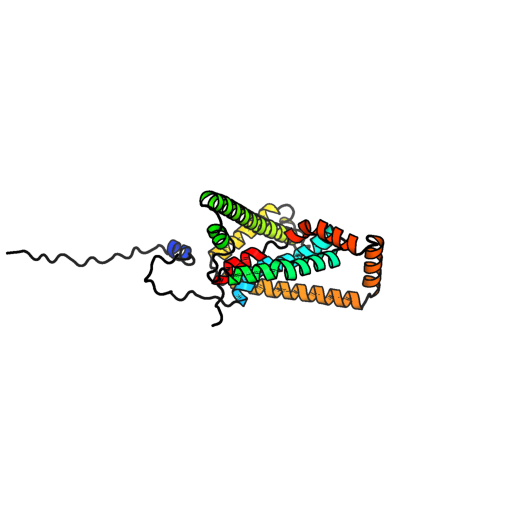1.00 85.25 196 VAL A O 1
ATOM 1493 N N . ALA A 1 197 ? -10.555 -11.478 -0.991 1.00 86.69 197 ALA A N 1
ATOM 1494 C CA . ALA A 1 197 ? -10.357 -12.705 -1.756 1.00 86.69 197 ALA A CA 1
ATOM 1495 C C . ALA A 1 197 ? -10.393 -12.444 -3.270 1.00 86.69 197 ALA A C 1
ATOM 1497 O O . ALA A 1 197 ? -9.508 -12.903 -3.995 1.00 86.69 197 ALA A O 1
ATOM 1498 N N . LEU A 1 198 ? -11.371 -11.662 -3.741 1.00 91.44 198 LEU A N 1
ATOM 1499 C CA . LEU A 1 198 ? -11.470 -11.266 -5.145 1.00 91.44 198 LEU A CA 1
ATOM 1500 C C . LEU A 1 198 ? -10.255 -10.436 -5.576 1.00 91.44 198 LEU A C 1
ATOM 1502 O O . LEU A 1 198 ? -9.650 -10.715 -6.608 1.00 91.44 198 LEU A O 1
ATOM 1506 N N . TYR A 1 199 ? -9.875 -9.448 -4.771 1.00 86.94 199 TYR A N 1
ATOM 1507 C CA . TYR A 1 199 ? -8.757 -8.557 -5.050 1.00 86.94 199 TYR A CA 1
ATOM 1508 C C . TYR A 1 199 ? -7.420 -9.305 -5.134 1.00 86.94 199 TYR A C 1
ATOM 1510 O O . TYR A 1 199 ? -6.671 -9.122 -6.094 1.00 86.94 199 TYR A O 1
ATOM 1518 N N . ILE A 1 200 ? -7.129 -10.192 -4.178 1.00 88.69 200 ILE A N 1
ATOM 1519 C CA . ILE A 1 200 ? -5.923 -11.030 -4.208 1.00 88.69 200 ILE A CA 1
ATOM 1520 C C . ILE A 1 200 ? -5.966 -11.971 -5.415 1.00 88.69 200 ILE A C 1
ATOM 1522 O O . ILE A 1 200 ? -4.960 -12.112 -6.105 1.00 88.69 200 ILE A O 1
ATOM 1526 N N . GLY A 1 201 ? -7.120 -12.573 -5.713 1.00 91.88 201 GLY A N 1
ATOM 1527 C CA . GLY A 1 201 ? -7.291 -13.436 -6.883 1.00 91.88 201 GLY A CA 1
ATOM 1528 C C . GLY A 1 201 ? -6.976 -12.718 -8.199 1.00 91.88 201 GLY A C 1
ATOM 1529 O O . GLY A 1 201 ? -6.222 -13.238 -9.020 1.00 91.88 201 GLY A O 1
ATOM 1530 N N . LEU A 1 202 ? -7.486 -11.498 -8.377 1.00 91.88 202 LEU A N 1
ATOM 1531 C CA . LEU A 1 202 ? -7.191 -10.667 -9.547 1.00 91.88 202 LEU A CA 1
ATOM 1532 C C . LEU A 1 202 ? -5.707 -10.284 -9.616 1.00 91.88 202 LEU A C 1
ATOM 1534 O O . LEU A 1 202 ? -5.101 -10.394 -10.679 1.00 91.88 202 LEU A O 1
ATOM 1538 N N . ASN A 1 203 ? -5.093 -9.910 -8.490 1.00 90.19 203 ASN A N 1
ATOM 1539 C CA . ASN A 1 203 ? -3.658 -9.619 -8.437 1.00 90.19 203 ASN A CA 1
ATOM 1540 C C . ASN A 1 203 ? -2.807 -10.837 -8.820 1.00 90.19 203 ASN A C 1
ATOM 1542 O O . ASN A 1 203 ? -1.846 -10.703 -9.573 1.00 90.19 203 ASN A O 1
ATOM 1546 N N . LEU A 1 204 ? -3.176 -12.037 -8.364 1.00 91.62 204 LEU A N 1
ATOM 1547 C CA . LEU A 1 204 ? -2.491 -13.274 -8.743 1.00 91.62 204 LEU A CA 1
ATOM 1548 C C . LEU A 1 204 ? -2.577 -13.536 -10.249 1.00 91.62 204 LEU A C 1
ATOM 1550 O O . LEU A 1 204 ? -1.587 -13.955 -10.846 1.00 91.62 204 LEU A O 1
ATOM 1554 N N . VAL A 1 205 ? -3.724 -13.254 -10.873 1.00 95.31 205 VAL A N 1
ATOM 1555 C CA . VAL A 1 205 ? -3.883 -13.357 -12.332 1.00 95.31 205 VAL A CA 1
ATOM 1556 C C . VAL A 1 205 ? -2.960 -12.365 -13.041 1.00 95.31 205 VAL A C 1
ATOM 1558 O O . VAL A 1 205 ? -2.238 -12.768 -13.949 1.00 95.31 205 VAL A O 1
ATOM 1561 N N . VAL A 1 206 ? -2.922 -11.100 -12.606 1.00 92.56 206 VAL A N 1
ATOM 1562 C CA . VAL A 1 206 ? -2.039 -10.068 -13.184 1.00 92.56 206 VAL A CA 1
ATOM 1563 C C . VAL A 1 206 ? -0.569 -10.476 -13.075 1.00 92.56 206 VAL A C 1
ATOM 1565 O O . VAL A 1 206 ? 0.163 -10.414 -14.061 1.00 92.56 206 VAL A O 1
ATOM 1568 N N . VAL A 1 207 ? -0.142 -10.955 -11.906 1.00 91.69 207 VAL A N 1
ATOM 1569 C CA . VAL A 1 207 ? 1.222 -11.457 -11.686 1.00 91.69 207 VAL A CA 1
ATOM 1570 C C . VAL A 1 207 ? 1.515 -12.666 -12.580 1.00 91.69 207 VAL A C 1
ATOM 1572 O O . VAL A 1 207 ? 2.576 -12.726 -13.200 1.00 91.69 207 VAL A O 1
ATOM 1575 N N . GLY A 1 208 ? 0.576 -13.609 -12.696 1.00 94.50 208 GLY A N 1
ATOM 1576 C CA . GLY A 1 208 ? 0.711 -14.793 -13.546 1.00 94.50 208 GLY A CA 1
ATOM 1577 C C . GLY A 1 208 ? 0.856 -14.451 -15.031 1.00 94.50 208 GLY A C 1
ATOM 1578 O O . GLY A 1 208 ? 1.755 -14.968 -15.693 1.00 94.50 208 GLY A O 1
ATOM 1579 N N . VAL A 1 209 ? 0.027 -13.536 -15.541 1.00 95.06 209 VAL A N 1
ATOM 1580 C CA . VAL A 1 209 ? 0.135 -13.015 -16.913 1.00 95.06 209 VAL A CA 1
ATOM 1581 C C . VAL A 1 209 ? 1.462 -12.281 -17.107 1.00 95.06 209 VAL A C 1
ATOM 1583 O O . VAL A 1 209 ? 2.134 -12.508 -18.108 1.00 95.06 209 VAL A O 1
ATOM 1586 N N . GLY A 1 210 ? 1.897 -11.479 -16.131 1.00 91.69 210 GLY A N 1
ATOM 1587 C CA . GLY A 1 210 ? 3.195 -10.804 -16.172 1.00 91.69 210 GLY A CA 1
ATOM 1588 C C . GLY A 1 210 ? 4.372 -11.777 -16.295 1.00 91.69 210 GLY A C 1
ATOM 1589 O O . GLY A 1 210 ? 5.271 -11.562 -17.106 1.00 91.69 210 GLY A O 1
ATOM 1590 N N . PHE A 1 211 ? 4.357 -12.890 -15.558 1.00 93.06 211 PHE A N 1
ATOM 1591 C CA . PHE A 1 211 ? 5.370 -13.938 -15.714 1.00 93.06 211 PHE A CA 1
ATOM 1592 C C . PHE A 1 211 ? 5.306 -14.628 -17.081 1.00 93.06 211 PHE A C 1
ATOM 1594 O O . PHE A 1 211 ? 6.354 -14.906 -17.666 1.00 93.06 211 PHE A O 1
ATOM 1601 N N . ALA A 1 212 ? 4.106 -14.885 -17.606 1.00 94.00 212 ALA A N 1
ATOM 1602 C CA . ALA A 1 212 ? 3.935 -15.461 -18.938 1.00 94.00 212 ALA A CA 1
ATOM 1603 C C . ALA A 1 212 ? 4.473 -14.533 -20.041 1.00 94.00 212 ALA A C 1
ATOM 1605 O O . ALA A 1 212 ? 5.084 -15.014 -20.995 1.00 94.00 212 ALA A O 1
ATOM 1606 N N . GLU A 1 213 ? 4.299 -13.220 -19.892 1.00 92.88 213 GLU A N 1
ATOM 1607 C CA . GLU A 1 213 ? 4.830 -12.204 -20.804 1.00 92.88 213 GLU A CA 1
ATOM 1608 C C . GLU A 1 213 ? 6.366 -12.176 -20.784 1.00 92.88 213 GLU A C 1
ATOM 1610 O O . GLU A 1 213 ? 7.007 -12.184 -21.832 1.00 92.88 213 GLU A O 1
ATOM 1615 N N . ILE A 1 214 ? 6.977 -12.239 -19.594 1.00 92.38 214 ILE A N 1
ATOM 1616 C CA . ILE A 1 214 ? 8.441 -12.314 -19.438 1.00 92.38 214 ILE A CA 1
ATOM 1617 C C . ILE A 1 214 ? 9.001 -13.594 -20.073 1.00 92.38 214 ILE A C 1
ATOM 1619 O O . ILE A 1 214 ? 10.071 -13.567 -20.682 1.00 92.38 214 ILE A O 1
ATOM 1623 N N . ALA A 1 215 ? 8.290 -14.717 -19.944 1.00 92.75 215 ALA A N 1
ATOM 1624 C CA . ALA A 1 215 ? 8.700 -15.984 -20.544 1.00 92.75 215 ALA A CA 1
ATOM 1625 C C . ALA A 1 215 ? 8.623 -15.960 -22.081 1.00 92.75 215 ALA A C 1
ATOM 1627 O O . ALA A 1 215 ? 9.473 -16.555 -22.742 1.00 92.75 215 ALA A O 1
ATOM 1628 N N . GLN A 1 216 ? 7.632 -15.264 -22.646 1.00 94.38 216 GLN A N 1
ATOM 1629 C CA . GLN A 1 216 ? 7.470 -15.093 -24.094 1.00 94.38 216 GLN A CA 1
ATOM 1630 C C . GLN A 1 216 ? 8.445 -14.066 -24.680 1.00 94.38 216 GLN A C 1
ATOM 1632 O O . GLN A 1 216 ? 8.904 -14.242 -25.807 1.00 94.38 216 GLN A O 1
ATOM 1637 N N . ASN A 1 217 ? 8.817 -13.043 -23.904 1.00 92.31 217 ASN A N 1
ATOM 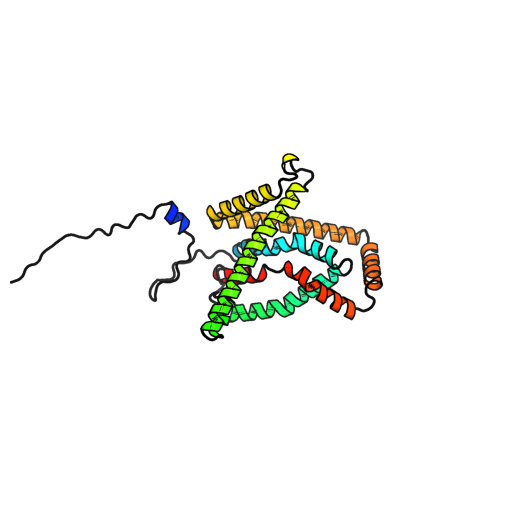1638 C CA . ASN A 1 217 ? 9.714 -11.964 -24.315 1.00 92.31 217 ASN A CA 1
ATOM 1639 C C . ASN A 1 217 ? 10.947 -11.856 -23.391 1.00 92.31 217 ASN A C 1
ATOM 1641 O O . ASN A 1 217 ? 11.060 -10.910 -22.605 1.00 92.31 217 ASN A O 1
ATOM 1645 N N . PRO A 1 218 ? 11.934 -12.770 -23.501 1.00 88.00 218 PRO A N 1
ATOM 1646 C CA . PRO A 1 218 ? 13.118 -12.759 -22.635 1.00 88.00 218 PRO A CA 1
ATOM 1647 C C . PRO A 1 218 ? 13.956 -11.476 -22.734 1.00 88.00 218 PRO A C 1
ATOM 1649 O O . PRO A 1 218 ? 14.696 -11.147 -21.802 1.00 88.00 218 PRO A O 1
ATOM 1652 N N . SER A 1 219 ? 13.835 -10.735 -23.843 1.00 90.06 219 SER A N 1
ATOM 1653 C CA . SER A 1 219 ? 14.533 -9.464 -24.050 1.00 90.06 219 SER A CA 1
ATOM 1654 C C . SER A 1 219 ? 14.162 -8.408 -23.007 1.00 90.06 219 SER A C 1
ATOM 1656 O O . SER A 1 219 ? 15.003 -7.586 -22.656 1.00 90.06 219 SER A O 1
ATOM 1658 N N . VAL A 1 220 ? 12.963 -8.474 -22.417 1.00 89.50 220 VAL A N 1
ATOM 1659 C CA . VAL A 1 220 ? 12.512 -7.535 -21.376 1.00 89.50 220 VAL A CA 1
ATOM 1660 C C . VAL A 1 220 ? 13.465 -7.534 -20.175 1.00 89.50 220 VAL A C 1
ATOM 1662 O O . VAL A 1 220 ? 13.789 -6.476 -19.632 1.00 89.50 220 VAL A O 1
ATOM 1665 N N . LEU A 1 221 ? 13.989 -8.703 -19.786 1.00 86.25 221 LEU A N 1
ATOM 1666 C CA . LEU A 1 221 ? 14.951 -8.818 -18.686 1.00 86.25 221 LEU A CA 1
ATOM 1667 C C . LEU A 1 221 ? 16.327 -8.263 -19.063 1.00 86.25 221 LEU A C 1
ATOM 1669 O O . LEU A 1 221 ? 16.964 -7.589 -18.246 1.00 86.25 221 LEU A O 1
ATOM 1673 N N . SER A 1 222 ? 16.799 -8.532 -20.283 1.00 86.31 222 SER A N 1
ATOM 1674 C CA . SER A 1 222 ? 18.079 -7.991 -20.749 1.00 86.31 222 SER A CA 1
ATOM 1675 C C . SER A 1 222 ? 18.023 -6.476 -20.919 1.00 86.31 222 SER A C 1
ATOM 1677 O O . SER A 1 222 ? 18.980 -5.790 -20.557 1.00 86.31 222 SER A O 1
ATOM 1679 N N . ASP A 1 223 ? 16.899 -5.945 -21.392 1.00 87.94 223 ASP A N 1
ATOM 1680 C CA . ASP A 1 223 ? 16.679 -4.517 -21.602 1.00 87.94 223 ASP A CA 1
ATOM 1681 C C . ASP A 1 223 ? 16.569 -3.782 -20.269 1.00 87.94 223 ASP A C 1
ATOM 1683 O O . ASP A 1 223 ? 17.239 -2.764 -20.076 1.00 87.94 223 ASP A O 1
ATOM 1687 N N . TRP A 1 224 ? 15.826 -4.344 -19.309 1.00 88.00 224 TRP A N 1
ATOM 1688 C CA . TRP A 1 224 ? 15.771 -3.838 -17.938 1.00 88.00 224 TRP A CA 1
ATOM 1689 C C . TRP A 1 224 ? 17.158 -3.816 -17.293 1.00 88.00 224 TRP A C 1
ATOM 1691 O O . TRP A 1 224 ? 17.581 -2.777 -16.785 1.00 88.00 224 TRP A O 1
ATOM 1701 N N . LYS A 1 225 ? 17.911 -4.922 -17.372 1.00 85.50 225 LYS A N 1
ATOM 1702 C CA . LYS A 1 225 ? 19.281 -4.995 -16.844 1.00 85.50 225 LYS A CA 1
ATOM 1703 C C . LYS A 1 225 ? 20.171 -3.934 -17.495 1.00 85.50 225 LYS A C 1
ATOM 1705 O O . LYS A 1 225 ? 20.905 -3.227 -16.808 1.00 85.50 225 LYS A O 1
ATOM 1710 N N . SER A 1 226 ? 20.073 -3.776 -18.810 1.00 85.50 226 SER A N 1
ATOM 1711 C CA . SER A 1 226 ? 20.850 -2.790 -19.563 1.00 85.50 226 SER A CA 1
ATOM 1712 C C . SER A 1 226 ? 20.462 -1.351 -19.218 1.00 85.50 226 SER A C 1
ATOM 1714 O O . SER A 1 226 ? 21.322 -0.476 -19.197 1.00 85.50 226 SER A O 1
ATOM 1716 N N . ALA A 1 227 ? 19.186 -1.073 -18.948 1.00 85.00 227 ALA A N 1
ATOM 1717 C CA . ALA A 1 227 ? 18.718 0.229 -18.473 1.00 85.00 227 ALA A CA 1
ATOM 1718 C C . ALA A 1 227 ? 19.204 0.516 -17.042 1.00 85.00 227 ALA A C 1
ATOM 1720 O O . ALA A 1 227 ? 19.656 1.621 -16.750 1.00 85.00 227 ALA A O 1
ATOM 1721 N N . LEU A 1 228 ? 19.187 -0.496 -16.173 1.00 83.38 228 LEU A N 1
ATOM 1722 C CA . LEU A 1 228 ? 19.625 -0.398 -14.785 1.00 83.38 228 LEU A CA 1
ATOM 1723 C C . LEU A 1 228 ? 21.109 -0.020 -14.682 1.00 83.38 228 LEU A C 1
ATOM 1725 O O . LEU A 1 228 ? 21.448 0.956 -14.014 1.00 83.38 228 LEU A O 1
ATOM 1729 N N . PHE A 1 229 ? 21.977 -0.737 -15.402 1.00 83.31 229 PHE A N 1
ATOM 1730 C CA . PHE A 1 229 ? 23.424 -0.490 -15.392 1.00 83.31 229 PHE A CA 1
ATOM 1731 C C . PHE A 1 229 ? 23.846 0.748 -16.194 1.00 83.31 229 PHE A C 1
ATOM 1733 O O . PHE A 1 229 ? 24.906 1.306 -15.916 1.00 83.31 229 PHE A O 1
ATOM 1740 N N . ARG A 1 230 ? 23.026 1.219 -17.147 1.00 81.06 230 ARG A N 1
ATOM 1741 C CA . ARG A 1 230 ? 23.242 2.517 -17.811 1.00 81.06 230 ARG A CA 1
ATOM 1742 C C . ARG A 1 230 ? 23.040 3.684 -16.850 1.00 81.06 230 ARG A C 1
ATOM 1744 O O . ARG A 1 230 ? 23.834 4.618 -16.862 1.00 81.06 230 ARG A O 1
ATOM 1751 N N . SER A 1 231 ? 22.000 3.623 -16.021 1.00 71.88 231 SER A N 1
ATOM 1752 C CA . SER A 1 231 ? 21.661 4.711 -15.097 1.00 71.88 231 SER A CA 1
ATOM 1753 C C . SER A 1 231 ? 22.435 4.645 -13.777 1.00 71.88 231 SER A C 1
ATOM 1755 O O . SER A 1 231 ? 22.674 5.681 -13.166 1.00 71.88 231 SER A O 1
ATOM 1757 N N . HIS A 1 232 ? 22.836 3.452 -13.326 1.00 72.75 232 HIS A N 1
ATOM 1758 C CA . HIS A 1 232 ? 23.580 3.266 -12.080 1.00 72.75 232 HIS A CA 1
ATOM 1759 C C . HIS A 1 232 ? 24.693 2.221 -12.249 1.00 72.75 232 HIS A C 1
ATOM 1761 O O . HIS A 1 232 ? 24.481 1.023 -12.077 1.00 72.75 232 HIS A O 1
ATOM 1767 N N . ALA A 1 233 ? 25.913 2.678 -12.544 1.00 69.69 233 ALA A N 1
ATOM 1768 C CA . ALA A 1 233 ? 27.059 1.792 -12.773 1.00 69.69 233 ALA A CA 1
ATOM 1769 C C . ALA A 1 233 ? 27.566 1.071 -11.502 1.00 69.69 233 ALA A C 1
ATOM 1771 O O . ALA A 1 233 ? 28.262 0.064 -11.607 1.00 69.69 233 ALA A O 1
ATOM 1772 N N . ASN A 1 234 ? 27.235 1.572 -10.302 1.00 80.81 234 ASN A N 1
ATOM 1773 C CA . ASN A 1 234 ? 27.720 1.033 -9.029 1.00 80.81 234 ASN A CA 1
ATOM 1774 C C . ASN A 1 234 ? 26.557 0.527 -8.143 1.00 80.81 234 ASN A C 1
ATOM 1776 O O . ASN A 1 234 ? 25.713 1.338 -7.748 1.00 80.81 234 ASN A O 1
ATOM 1780 N N . PRO A 1 235 ? 26.540 -0.763 -7.745 1.00 79.56 235 PRO A N 1
ATOM 1781 C CA . PRO A 1 235 ? 25.532 -1.326 -6.841 1.00 79.56 235 PRO A CA 1
ATOM 1782 C C . PRO A 1 235 ? 25.380 -0.586 -5.503 1.00 79.56 235 PRO A C 1
ATOM 1784 O O . PRO A 1 235 ? 24.277 -0.493 -4.973 1.00 79.56 235 PRO A O 1
ATOM 1787 N N . PHE A 1 236 ? 26.451 0.000 -4.963 1.00 80.75 236 PHE A N 1
ATOM 1788 C CA . PHE A 1 236 ? 26.369 0.791 -3.730 1.00 80.75 236 PHE A CA 1
ATOM 1789 C C . PHE A 1 236 ? 25.621 2.112 -3.940 1.00 80.75 236 PHE A C 1
ATOM 1791 O O . PHE A 1 236 ? 24.840 2.518 -3.081 1.00 80.75 236 PHE A O 1
ATOM 1798 N N . LEU A 1 237 ? 25.793 2.750 -5.104 1.00 79.44 237 LEU A N 1
ATOM 1799 C CA . LEU A 1 237 ? 25.018 3.938 -5.476 1.00 79.44 237 LEU A CA 1
ATOM 1800 C C . LEU A 1 237 ? 23.549 3.586 -5.731 1.00 79.44 237 LEU A C 1
ATOM 1802 O O . LEU A 1 237 ? 22.678 4.382 -5.403 1.00 79.44 237 LEU A O 1
ATOM 1806 N N . MET A 1 238 ? 23.262 2.385 -6.244 1.00 80.06 238 MET A N 1
ATOM 1807 C CA . MET A 1 238 ? 21.888 1.888 -6.392 1.00 80.06 238 MET A CA 1
ATOM 1808 C C . MET A 1 238 ? 21.193 1.723 -5.043 1.00 80.06 238 MET A C 1
ATOM 1810 O O . MET A 1 238 ? 20.054 2.153 -4.887 1.00 80.06 238 MET A O 1
ATOM 1814 N N . ILE A 1 239 ? 21.879 1.129 -4.062 1.00 79.25 239 ILE A N 1
ATOM 1815 C CA . ILE A 1 239 ? 21.348 0.980 -2.702 1.00 79.25 239 ILE A CA 1
ATOM 1816 C C . ILE A 1 239 ? 21.159 2.359 -2.059 1.00 79.25 239 ILE A C 1
ATOM 1818 O O . ILE A 1 239 ? 20.104 2.621 -1.490 1.00 79.25 239 ILE A O 1
ATOM 1822 N N . GLY A 1 240 ? 22.130 3.267 -2.199 1.00 80.50 240 GLY A N 1
ATOM 1823 C CA . GLY A 1 240 ? 22.009 4.642 -1.705 1.00 80.50 240 GLY A CA 1
ATOM 1824 C C . GLY A 1 240 ? 20.824 5.395 -2.323 1.00 80.50 240 GLY A C 1
ATOM 1825 O O . GLY A 1 240 ? 20.043 6.013 -1.604 1.00 80.50 240 GLY A O 1
ATOM 1826 N N . ALA A 1 241 ?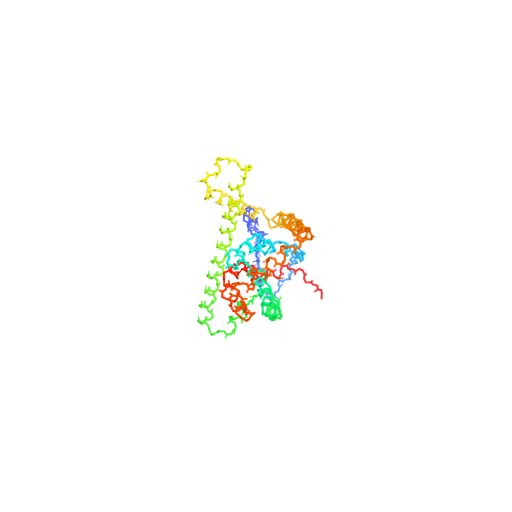 20.634 5.289 -3.639 1.00 78.94 241 ALA A N 1
ATOM 1827 C CA . ALA A 1 241 ? 19.496 5.881 -4.338 1.00 78.94 241 ALA A CA 1
ATOM 1828 C C . ALA A 1 241 ? 18.163 5.252 -3.901 1.00 78.94 241 ALA A C 1
ATOM 1830 O O . ALA A 1 241 ? 17.200 5.970 -3.638 1.00 78.94 241 ALA A O 1
ATOM 1831 N N . ALA A 1 242 ? 18.113 3.927 -3.742 1.00 78.75 242 ALA A N 1
ATOM 1832 C CA . ALA A 1 242 ? 16.938 3.228 -3.230 1.00 78.75 242 ALA A CA 1
ATOM 1833 C C . ALA A 1 242 ? 16.566 3.692 -1.810 1.00 78.75 242 ALA A C 1
ATOM 1835 O O . ALA A 1 242 ? 15.390 3.917 -1.529 1.00 78.75 242 ALA A O 1
ATOM 1836 N N . LEU A 1 243 ? 17.557 3.906 -0.938 1.00 78.56 243 LEU A N 1
ATOM 1837 C CA . LEU A 1 243 ? 17.356 4.443 0.412 1.00 78.56 243 LEU A CA 1
ATOM 1838 C C . LEU A 1 243 ? 16.898 5.909 0.413 1.00 78.56 243 LEU A C 1
ATOM 1840 O O . LEU A 1 243 ? 16.167 6.310 1.310 1.00 78.56 243 LEU A O 1
ATOM 1844 N N . LEU A 1 244 ? 17.270 6.712 -0.586 1.00 80.19 244 LEU A N 1
ATOM 1845 C CA . LEU A 1 244 ? 16.760 8.083 -0.729 1.00 80.19 244 LEU A CA 1
ATOM 1846 C C . LEU A 1 244 ? 15.318 8.129 -1.245 1.00 80.19 244 LEU A C 1
ATOM 1848 O O . LEU A 1 244 ? 14.571 9.041 -0.895 1.00 80.19 244 LEU A O 1
ATOM 1852 N N . VAL A 1 245 ? 14.913 7.155 -2.062 1.00 75.06 245 VAL A N 1
ATOM 1853 C CA . VAL A 1 245 ? 13.529 7.024 -2.550 1.00 75.06 245 VAL A CA 1
ATOM 1854 C C . VAL A 1 245 ? 12.628 6.345 -1.510 1.00 75.06 245 VAL A C 1
ATOM 1856 O O . VAL A 1 245 ? 11.411 6.538 -1.530 1.00 75.06 245 VAL A O 1
ATOM 1859 N N . PHE A 1 246 ? 13.215 5.627 -0.547 1.00 72.06 246 PHE A N 1
ATOM 1860 C CA . PHE A 1 246 ? 12.517 4.929 0.533 1.00 72.06 246 PHE A CA 1
ATOM 1861 C C . PHE A 1 246 ? 11.425 5.756 1.224 1.00 72.06 246 PHE A C 1
ATOM 1863 O O . PHE A 1 246 ? 10.333 5.218 1.352 1.00 72.06 246 PHE A O 1
ATOM 1870 N N . PRO A 1 247 ? 11.610 7.035 1.616 1.00 69.94 247 PRO A N 1
ATOM 1871 C CA . PRO A 1 247 ? 10.549 7.789 2.285 1.00 69.94 247 PRO A CA 1
ATOM 1872 C C . PRO A 1 247 ? 9.275 7.912 1.441 1.00 69.94 247 PRO A C 1
ATOM 1874 O O . PRO A 1 247 ? 8.178 7.864 1.984 1.00 69.94 247 PRO A O 1
ATOM 1877 N N . ARG A 1 248 ? 9.404 8.004 0.109 1.00 66.38 248 ARG A N 1
ATOM 1878 C CA . ARG A 1 248 ? 8.251 8.035 -0.806 1.00 66.38 248 ARG A CA 1
ATOM 1879 C C . ARG A 1 248 ? 7.563 6.675 -0.913 1.00 66.38 248 ARG A C 1
ATOM 1881 O O . ARG A 1 248 ? 6.350 6.627 -1.055 1.00 66.38 248 ARG A O 1
ATOM 1888 N N . LEU A 1 249 ? 8.328 5.588 -0.827 1.00 64.44 249 LEU A N 1
ATOM 1889 C CA . LEU A 1 249 ? 7.813 4.214 -0.852 1.00 64.44 249 LEU A CA 1
ATOM 1890 C C . LEU A 1 249 ? 7.186 3.810 0.490 1.00 64.44 249 LEU A C 1
ATOM 1892 O O . LEU A 1 249 ? 6.195 3.088 0.524 1.00 64.44 249 LEU A O 1
ATOM 1896 N N . ALA A 1 250 ? 7.756 4.294 1.593 1.00 62.56 250 ALA A N 1
ATOM 1897 C CA . ALA A 1 250 ? 7.342 3.994 2.956 1.00 62.56 250 ALA A CA 1
ATOM 1898 C C . ALA A 1 250 ? 6.007 4.652 3.334 1.00 62.56 250 ALA A C 1
ATOM 1900 O O . ALA A 1 250 ? 5.343 4.161 4.243 1.00 62.56 250 ALA A O 1
ATOM 1901 N N . LEU A 1 251 ? 5.572 5.693 2.610 1.00 60.47 251 LEU A N 1
ATOM 1902 C CA . LEU A 1 251 ? 4.216 6.245 2.739 1.00 60.47 251 LEU A CA 1
ATOM 1903 C C . LEU A 1 251 ? 3.127 5.184 2.492 1.00 60.47 251 LEU A C 1
ATOM 1905 O O . LEU A 1 251 ? 2.050 5.289 3.066 1.00 60.47 251 LEU A O 1
ATOM 1909 N N . GLY A 1 252 ? 3.418 4.135 1.711 1.00 53.94 252 GLY A N 1
ATOM 1910 C CA . GLY A 1 252 ? 2.508 3.008 1.489 1.00 53.94 252 GLY A CA 1
ATOM 1911 C C . GLY A 1 252 ? 2.495 1.944 2.593 1.00 53.94 252 GLY A C 1
ATOM 1912 O O . GLY A 1 252 ? 1.736 0.994 2.493 1.00 53.94 252 GLY A O 1
ATOM 1913 N N . LEU A 1 253 ? 3.317 2.056 3.646 1.00 53.94 253 LEU A N 1
ATOM 1914 C CA . LEU A 1 253 ? 3.430 1.032 4.700 1.00 53.94 253 LEU A CA 1
ATOM 1915 C C . LEU A 1 253 ? 2.654 1.362 5.991 1.00 53.94 253 LEU A C 1
ATOM 1917 O O . LEU A 1 253 ? 2.852 0.697 7.008 1.00 53.94 253 LEU A O 1
ATOM 1921 N N . SER A 1 254 ? 1.769 2.364 5.983 1.00 57.25 254 SER A N 1
ATOM 1922 C CA . SER A 1 254 ? 1.108 2.872 7.200 1.00 57.25 254 SER A CA 1
ATOM 1923 C C . SER A 1 254 ? 0.217 1.854 7.945 1.00 57.25 254 SER A C 1
ATOM 1925 O O . SER A 1 254 ? -0.124 2.092 9.101 1.00 57.25 254 SER A O 1
ATOM 1927 N N . GLY A 1 255 ? -0.136 0.714 7.340 1.00 52.88 255 GLY A N 1
ATOM 1928 C CA . GLY A 1 255 ? -1.040 -0.290 7.928 1.00 52.88 255 GLY A CA 1
ATOM 1929 C C . GLY A 1 255 ? -0.418 -1.250 8.959 1.00 52.88 255 GLY A C 1
ATOM 1930 O O . GLY A 1 255 ? -1.121 -2.080 9.530 1.00 52.88 255 GLY A O 1
ATOM 1931 N N . PHE A 1 256 ? 0.895 -1.192 9.223 1.00 50.34 256 PHE A N 1
ATOM 1932 C CA . PHE A 1 256 ? 1.536 -2.121 10.175 1.00 50.34 256 PHE A CA 1
ATOM 1933 C C . PHE A 1 256 ? 1.162 -1.867 11.642 1.00 50.34 256 PHE A C 1
ATOM 1935 O O . PHE A 1 256 ? 1.159 -2.795 12.450 1.00 50.34 256 PHE A O 1
ATOM 1942 N N . GLU A 1 257 ? 0.871 -0.620 12.007 1.00 55.75 257 GLU A N 1
ATOM 1943 C CA . GLU A 1 257 ? 0.608 -0.236 13.397 1.00 55.75 257 GLU A CA 1
ATOM 1944 C C . GLU A 1 257 ? -0.803 -0.643 13.847 1.00 55.75 257 GLU A C 1
ATOM 1946 O O . GLU A 1 257 ? -0.988 -1.153 14.952 1.00 55.75 257 GLU A O 1
ATOM 1951 N N . THR A 1 258 ? -1.787 -0.532 12.953 1.00 51.09 258 THR A N 1
ATOM 1952 C CA . THR A 1 258 ? -3.190 -0.888 13.211 1.00 51.09 258 THR A CA 1
ATOM 1953 C C . THR A 1 258 ? -3.382 -2.392 13.408 1.00 51.09 258 THR A C 1
ATOM 1955 O O . THR A 1 258 ? -4.179 -2.796 14.254 1.00 51.09 258 THR A O 1
ATOM 1958 N N . GLY A 1 259 ? -2.595 -3.229 12.719 1.00 48.47 259 GLY A N 1
ATOM 1959 C CA . GLY A 1 259 ? -2.607 -4.688 12.874 1.00 48.47 259 GLY A CA 1
ATOM 1960 C C . GLY A 1 259 ? -2.174 -5.191 14.259 1.00 48.47 259 GLY A C 1
ATOM 1961 O O . GLY A 1 259 ? -2.609 -6.260 14.683 1.00 48.47 259 GLY A O 1
ATOM 1962 N N . VAL A 1 260 ? -1.361 -4.421 14.993 1.00 48.91 260 VAL A N 1
ATOM 1963 C CA . VAL A 1 260 ? -0.926 -4.772 16.359 1.00 48.91 260 VAL A CA 1
ATOM 1964 C C . VAL A 1 260 ? -1.980 -4.383 17.401 1.00 48.91 260 VAL A C 1
ATOM 1966 O O . VAL A 1 260 ? -2.153 -5.091 18.387 1.00 48.91 260 VAL A O 1
ATOM 1969 N N . VAL A 1 261 ? -2.736 -3.306 17.168 1.00 48.69 261 VAL A N 1
ATOM 1970 C CA . VAL A 1 261 ? -3.775 -2.810 18.096 1.00 48.69 261 VAL A CA 1
ATOM 1971 C C . VAL A 1 261 ? -4.984 -3.753 18.176 1.00 48.69 261 VAL A C 1
ATOM 1973 O O . VAL A 1 261 ? -5.596 -3.918 19.222 1.00 48.69 261 VAL A O 1
ATOM 1976 N N . VAL A 1 262 ? -5.306 -4.429 17.078 1.00 49.72 262 VAL A N 1
ATOM 1977 C CA . VAL A 1 262 ? -6.379 -5.441 16.961 1.00 49.72 262 VAL A CA 1
ATOM 1978 C C . VAL A 1 262 ? -5.962 -6.858 17.365 1.00 49.72 262 VAL A C 1
ATOM 1980 O O . VAL A 1 262 ? -6.787 -7.771 17.351 1.00 49.72 262 VAL A O 1
ATOM 1983 N N . MET A 1 263 ? -4.703 -7.062 17.758 1.00 49.62 263 MET A N 1
ATOM 1984 C CA . MET A 1 263 ? -4.170 -8.362 18.176 1.00 49.62 263 MET A CA 1
ATOM 1985 C C . MET A 1 263 ? -4.947 -9.023 19.344 1.00 49.62 263 MET A C 1
ATOM 1987 O O . MET A 1 263 ? -5.090 -10.245 19.303 1.00 49.62 263 MET A O 1
ATOM 1991 N N . PRO A 1 264 ? -5.552 -8.288 20.305 1.00 52.31 264 PRO A N 1
ATOM 1992 C CA . PRO A 1 264 ? -6.418 -8.868 21.347 1.00 52.31 264 PRO A CA 1
ATOM 1993 C C . PRO A 1 264 ? -7.725 -9.487 20.846 1.00 52.31 264 PRO A C 1
ATOM 1995 O O . PRO A 1 264 ? -8.343 -10.275 21.557 1.00 52.31 264 PRO A O 1
ATOM 1998 N N . LEU A 1 265 ? -8.175 -9.139 19.634 1.00 48.34 265 LEU A N 1
ATOM 1999 C CA . LEU A 1 265 ? -9.413 -9.673 19.048 1.00 48.34 265 LEU A CA 1
ATOM 2000 C C . LEU A 1 265 ? -9.225 -11.081 18.466 1.00 48.34 265 LEU A C 1
ATOM 2002 O O . LEU A 1 265 ? -10.201 -11.758 18.133 1.00 48.34 265 LEU A O 1
ATOM 2006 N N . VAL A 1 266 ? -7.971 -11.517 18.323 1.00 49.53 266 VAL A N 1
ATOM 2007 C CA . VAL A 1 266 ? -7.608 -12.833 17.809 1.00 49.53 266 VAL A CA 1
ATOM 2008 C C . VAL A 1 266 ? -7.746 -13.861 18.924 1.00 49.53 266 VAL A C 1
ATOM 2010 O O . VAL A 1 266 ? -7.111 -13.755 19.970 1.00 49.53 266 VAL A O 1
ATOM 2013 N N . LYS A 1 267 ? -8.521 -14.918 18.672 1.00 42.66 267 LYS A N 1
ATOM 2014 C CA . LYS A 1 267 ? -8.551 -16.086 19.556 1.00 42.66 267 LYS A CA 1
ATOM 2015 C C . LYS A 1 267 ? -7.147 -16.705 19.642 1.00 42.66 267 LYS A C 1
ATOM 2017 O O . LYS A 1 267 ? -6.662 -17.261 18.656 1.00 42.66 267 LYS A O 1
ATOM 2022 N N . GLY A 1 268 ? -6.498 -16.587 20.799 1.00 39.53 268 GLY A N 1
ATOM 2023 C CA . GLY A 1 268 ? -5.209 -17.225 21.060 1.00 39.53 268 GLY A CA 1
ATOM 2024 C C . GLY A 1 268 ? -5.312 -18.751 20.985 1.00 39.53 268 GLY A C 1
ATOM 2025 O O . GLY A 1 268 ? -6.336 -19.333 21.353 1.00 39.53 268 GLY A O 1
ATOM 2026 N N . GLY A 1 269 ? -4.255 -19.396 20.486 1.00 35.97 269 GLY A N 1
ATOM 2027 C CA . GLY A 1 269 ? -4.031 -20.816 20.755 1.00 35.97 269 GLY A CA 1
ATOM 2028 C C . GLY A 1 269 ? -3.636 -21.012 22.226 1.00 35.97 269 GLY A C 1
ATOM 2029 O O . GLY A 1 269 ? -3.116 -20.062 22.815 1.00 35.97 269 GLY A O 1
ATOM 2030 N N . PRO A 1 270 ? -3.917 -22.187 22.816 1.00 34.66 270 PRO A N 1
ATOM 2031 C CA . PRO A 1 270 ? -3.534 -22.505 24.192 1.00 34.66 270 PRO A CA 1
ATOM 2032 C C . PRO A 1 270 ? -2.024 -22.394 24.436 1.00 34.66 270 PRO A C 1
ATOM 2034 O O . PRO A 1 270 ? -1.246 -22.609 23.475 1.00 34.66 270 PRO A O 1
#